Protein AF-A0A543G2B4-F1 (afdb_monomer)

Organism: NCBI:txid55197

InterPro domains:
  IPR021326 Protein of unknown function DUF2931 [PF11153] (129-198)

Nearest PDB structures (foldseek):
  3mud-assembly1_B  TM=4.388E-01  e=4.094E-02  Homo sapiens
  3sr2-assembly1_E  TM=3.918E-01  e=8.445E-02  Homo sapiens
  3rwr-assembly1_B  TM=4.031E-01  e=1.647E-01  Homo sapiens
  2y3w-assembly1_B  TM=2.691E-01  e=1.474E-01  Danio rerio
  4arz-assembly1_B  TM=4.055E-01  e=4.654E+00  Saccharomyces cerevisiae

Secondary structure (DSSP, 8-state):
-PPPPPEEEEEEE-SSGGG-EEEEEEEEEETT---B-PPSS----BTTB-S---SPEES-EEEEEEEEEETTTTEEEEEEEE--HHHHHHHHTEEEES-STT-SSPPPS-EEHHHHHHTHHHHTTTEEES-EEEEEEETTTEEEEEEEETTEEEEEEEEEPEE---HHHHHHHHHHHHHHHT--HHHHHHHHHHH--TT--SHHHHHHT-EEEEEEEEEES-TT-EEEEEEEEETTS-EEEEETTGGGSPPPEEEEPEEEEEEEEEEETTEEEEEEEEE-HHHHHHHHHHS-S-EEEEEEE-TTSS-EEEEETTEE--EEEEEEEE-----TTPPP-

Sequence (337 aa):
MMEQTPEFQVEITHPNPKYLITPVFDYIKTLEGTPAGLPYGSSSGSWATSGSSWTAQKGTPIGFEITYYSRYENKYYYINQDFDLKKIQEMTNRCYPWMDERLDEPVKEYLPKAEYDSDFEKYRYVYGPFDRIIFGFAPQGMVVVWCGYGPNRIELDRYQAIEVTDEKRLAICKNKYIATYRISQRRYEEAIEELKIPNASPELWDNYRKRFNWNYKVTSENAAFRFFEFEIDSYNGEIISNFSPYILNPKMQSRAIPSFVMICWETSAKERFLSRVFFNWEKTNALLKNAGENNTFQFHINKESSKIEVLLNNNPIEVDSVRIYPSHLRFRDSYTD

Radius of gyration: 22.27 Å; Cα contacts (8 Å, |Δi|>4): 777; chains: 1; bounding box: 55×45×61 Å

pLDDT: mean 94.06, std 6.96, range [40.78, 98.69]

Foldseek 3Di:
DPDAWDKAWEAEAEAAPLQWKAWLDKFFQFPVRFTDTHDHTTARDHQQDRVDTDDIGTHQGFWMWTWMAGLQARFIWTDTDTAPPVLSVVQQQWWAFDAFAQDLDGDDRIDGNVRCVVCVVSCVNTTFGFHYWYWYDFPQQKIWIWTDRPPFIDTRGIDGTDTDPDPVVVVVSVVSVCVSVVPDPVNSVVSSVVSHDPPGDCVQLVLQPQWAFEAEAEEEPQPQKDWFWKWFQGPNGGIHIDTPPCNNDDDGDTDGHGQWMWTWMANALQGTKIKIFGADSVQVVVVRVVDDRYWYWYWYAYNVSPDTFIDIPPHTGDTPDMDMDGDPDDHNPHHDD

Solvent-accessible surface area (backbone atoms only — not comparable to full-atom values): 17977 Å² total; per-residue (Å²): 130,83,80,75,71,45,54,29,24,33,32,52,21,16,75,40,74,76,52,45,49,35,72,63,46,63,36,34,40,22,78,76,68,36,82,30,58,70,55,88,62,67,58,84,22,36,52,69,41,30,93,60,79,43,78,72,33,49,33,50,68,41,29,39,36,41,30,33,37,34,46,26,72,69,42,44,29,39,36,76,52,70,50,62,62,69,59,44,57,54,53,62,37,34,18,30,40,79,55,51,57,83,43,98,61,74,60,56,88,56,42,49,39,72,61,41,65,74,42,38,87,73,33,65,82,31,35,21,48,43,38,30,44,34,41,27,39,45,42,84,35,32,36,35,34,30,43,26,20,73,85,30,28,45,76,70,53,76,51,74,31,44,74,60,76,54,66,69,59,43,51,51,50,50,52,46,40,33,61,77,71,70,51,51,73,68,58,54,59,54,44,41,70,76,42,50,47,86,84,60,63,42,60,69,59,64,55,28,55,47,62,46,39,36,30,59,46,80,48,58,69,32,91,55,60,44,72,46,36,46,33,39,37,23,62,60,34,32,26,48,56,39,39,39,67,53,63,77,66,49,66,76,37,79,37,50,50,50,38,30,38,37,43,34,36,32,57,46,56,89,41,36,35,37,33,43,42,31,43,36,63,69,63,48,49,56,50,53,72,76,42,73,76,82,36,36,41,34,38,42,27,43,63,82,67,83,50,72,50,48,24,51,71,88,37,81,55,79,54,76,44,78,47,74,40,84,45,85,83,74,44,64,85,51,62,76,122

Mean predicted aligned error: 4.33 Å

Structure (mmCIF, N/CA/C/O backbone):
data_AF-A0A543G2B4-F1
#
_entry.id   AF-A0A543G2B4-F1
#
loop_
_atom_site.group_PDB
_atom_site.id
_atom_site.type_symbol
_atom_site.label_atom_id
_atom_site.label_alt_id
_atom_site.label_comp_id
_atom_site.label_asym_id
_atom_site.label_entity_id
_atom_site.label_seq_id
_atom_site.pdbx_PDB_ins_code
_atom_site.Cartn_x
_atom_site.Cartn_y
_atom_site.Cartn_z
_atom_site.occupancy
_atom_site.B_iso_or_equiv
_atom_site.auth_seq_id
_atom_site.auth_comp_id
_atom_site.auth_asym_id
_atom_site.auth_atom_id
_atom_site.pdbx_PDB_model_num
ATOM 1 N N . MET A 1 1 ? 17.273 -24.702 15.136 1.00 41.31 1 MET A N 1
ATOM 2 C CA . MET A 1 1 ? 17.355 -23.236 15.288 1.00 41.31 1 MET A CA 1
ATOM 3 C C . MET A 1 1 ? 16.027 -22.785 15.863 1.00 41.31 1 MET A C 1
ATOM 5 O O . MET A 1 1 ? 15.016 -23.242 15.350 1.00 41.31 1 MET A O 1
ATOM 9 N N . MET A 1 2 ? 16.006 -22.021 16.960 1.00 40.78 2 MET A N 1
ATOM 10 C CA . MET A 1 2 ? 14.761 -21.374 17.392 1.00 40.78 2 MET A CA 1
ATOM 11 C C . MET A 1 2 ? 14.390 -20.366 16.308 1.00 40.78 2 MET A C 1
ATOM 13 O O . MET A 1 2 ? 15.223 -19.536 15.950 1.00 40.78 2 MET A O 1
ATOM 17 N N . GLU A 1 3 ? 13.197 -20.505 15.744 1.00 56.09 3 GLU A N 1
ATOM 18 C CA . GLU A 1 3 ? 12.646 -19.559 14.779 1.00 56.09 3 GLU A CA 1
ATOM 19 C C . GLU A 1 3 ? 12.630 -18.180 15.450 1.00 56.09 3 GLU A C 1
ATOM 21 O O . GLU A 1 3 ? 12.058 -18.012 16.530 1.00 56.09 3 GLU A O 1
ATOM 26 N N . GLN A 1 4 ? 13.376 -17.222 14.898 1.00 67.94 4 GLN A N 1
ATOM 27 C CA . GLN A 1 4 ? 13.493 -15.907 15.510 1.00 67.94 4 GLN A CA 1
ATOM 28 C C . GLN A 1 4 ? 12.154 -15.190 15.338 1.00 67.94 4 GLN A C 1
ATOM 30 O O . GLN A 1 4 ? 11.716 -14.947 14.215 1.00 67.94 4 GLN A O 1
ATOM 35 N N . THR A 1 5 ? 11.494 -14.887 16.455 1.00 81.81 5 THR A N 1
ATOM 36 C CA . THR A 1 5 ? 10.201 -14.202 16.470 1.00 81.81 5 THR A CA 1
ATOM 37 C C . THR A 1 5 ? 10.288 -12.894 15.673 1.00 81.81 5 THR A C 1
ATOM 39 O O . THR A 1 5 ? 11.197 -12.102 15.945 1.00 81.81 5 THR A O 1
ATOM 42 N N . PRO A 1 6 ? 9.381 -12.645 14.709 1.00 86.94 6 PRO A N 1
ATOM 43 C CA . PRO A 1 6 ? 9.470 -11.462 13.865 1.00 86.94 6 PRO A CA 1
ATOM 44 C C . PRO A 1 6 ? 9.309 -10.183 14.693 1.00 86.94 6 PRO A C 1
ATOM 46 O O . PRO A 1 6 ? 8.540 -10.128 15.657 1.00 86.94 6 PRO A O 1
ATOM 49 N N . GLU A 1 7 ? 10.055 -9.155 14.301 1.00 92.31 7 GLU A N 1
ATOM 50 C CA . GLU A 1 7 ? 9.961 -7.801 14.836 1.00 92.31 7 GLU A CA 1
ATOM 51 C C . GLU A 1 7 ? 9.328 -6.903 13.772 1.00 92.31 7 GLU A C 1
ATOM 53 O O . GLU A 1 7 ? 9.706 -6.966 12.604 1.00 92.31 7 GLU A O 1
ATOM 58 N N . PHE A 1 8 ? 8.342 -6.097 14.159 1.00 93.81 8 PHE A N 1
ATOM 59 C CA . PHE A 1 8 ? 7.581 -5.276 13.221 1.00 93.81 8 PHE A CA 1
ATOM 60 C C . PHE A 1 8 ? 7.136 -3.958 13.849 1.00 93.81 8 PHE A C 1
ATOM 62 O O . PHE A 1 8 ? 6.888 -3.856 15.046 1.00 93.81 8 PHE A O 1
ATOM 69 N N . GLN A 1 9 ? 7.001 -2.925 13.032 1.00 93.94 9 GLN A N 1
ATOM 70 C CA . GLN A 1 9 ? 6.408 -1.653 13.414 1.00 93.94 9 GLN A CA 1
ATOM 71 C C . GLN A 1 9 ? 4.908 -1.675 13.122 1.00 93.94 9 GLN A C 1
ATOM 73 O O . GLN A 1 9 ? 4.426 -2.402 12.253 1.00 93.94 9 GLN A O 1
ATOM 78 N N . VAL A 1 10 ? 4.156 -0.855 13.845 1.00 93.75 10 VAL A N 1
ATOM 79 C CA . VAL A 1 10 ? 2.720 -0.698 13.619 1.00 93.75 10 VAL A CA 1
ATOM 80 C C . VAL A 1 10 ? 2.462 0.706 13.108 1.00 93.75 10 VAL A C 1
ATOM 82 O O . VAL A 1 10 ? 2.971 1.674 13.673 1.00 93.75 10 VAL A O 1
ATOM 85 N N . GLU A 1 11 ? 1.659 0.821 12.057 1.00 93.81 11 GLU A N 1
ATOM 86 C CA . GLU A 1 11 ? 1.222 2.106 11.521 1.00 93.81 11 GLU A CA 1
ATOM 87 C C . GLU A 1 11 ? -0.300 2.230 11.590 1.00 93.81 11 GLU A C 1
ATOM 89 O O . GLU A 1 11 ? -1.039 1.283 11.326 1.00 93.81 11 GLU A O 1
ATOM 94 N N . ILE A 1 12 ? -0.766 3.433 11.916 1.00 93.38 12 ILE A N 1
ATOM 95 C CA . I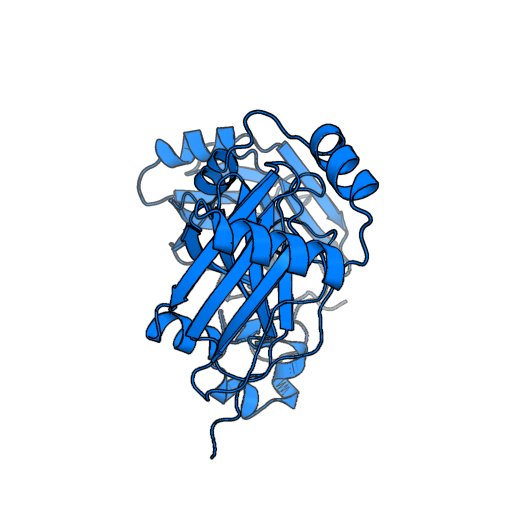LE A 1 12 ? -2.154 3.851 11.719 1.00 93.38 12 ILE A CA 1
ATOM 96 C C . ILE A 1 12 ? -2.146 4.783 10.524 1.00 93.38 12 ILE A C 1
ATOM 98 O O . ILE A 1 12 ? -1.324 5.697 10.456 1.00 93.38 12 ILE A O 1
ATOM 102 N N . THR A 1 13 ? -3.068 4.584 9.602 1.00 94.50 13 THR A N 1
ATOM 103 C CA . THR A 1 13 ? -3.212 5.384 8.393 1.00 94.50 13 THR A CA 1
ATOM 104 C C . THR A 1 13 ? -4.674 5.732 8.179 1.00 94.50 13 THR A C 1
ATOM 106 O O . THR A 1 13 ? -5.584 5.099 8.722 1.00 94.50 13 THR A O 1
ATOM 109 N N . HIS A 1 14 ? -4.903 6.780 7.405 1.00 92.81 14 HIS A N 1
ATOM 110 C CA . HIS A 1 14 ? -6.224 7.205 6.974 1.00 92.81 14 HIS A CA 1
ATOM 111 C C . HIS A 1 14 ? -6.098 7.829 5.579 1.00 92.81 14 HIS A C 1
ATOM 113 O O . HIS A 1 14 ? -4.995 8.146 5.128 1.00 92.81 14 HIS A O 1
ATOM 119 N N . PRO A 1 15 ? -7.208 7.983 4.850 1.00 90.31 15 PRO A N 1
ATOM 120 C CA . PRO A 1 15 ? -7.157 8.496 3.488 1.00 90.31 15 PRO A CA 1
ATOM 121 C C . PRO A 1 15 ? -6.745 9.960 3.354 1.00 90.31 15 PRO A C 1
ATOM 123 O O . PRO A 1 15 ? -6.275 10.391 2.305 1.00 90.31 15 PRO A O 1
ATOM 126 N N . ASN A 1 16 ? -7.041 10.755 4.376 1.00 89.69 16 ASN A N 1
ATOM 127 C CA . ASN A 1 16 ? -6.841 12.193 4.398 1.00 89.69 16 ASN A CA 1
ATOM 128 C C . ASN A 1 16 ? -6.893 1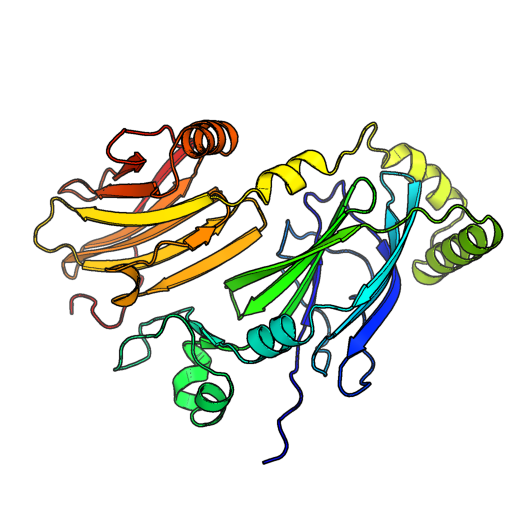2.652 5.859 1.00 89.69 16 ASN A C 1
ATOM 130 O O . ASN A 1 16 ? -7.741 12.135 6.588 1.00 89.69 16 ASN A O 1
ATOM 134 N N . PRO A 1 17 ? -6.114 13.670 6.272 1.00 89.50 17 PRO A N 1
ATOM 135 C CA . PRO A 1 17 ? -6.122 14.187 7.644 1.00 89.50 17 PRO A CA 1
ATOM 136 C C . PRO A 1 17 ? -7.507 14.485 8.240 1.00 89.50 17 PRO A C 1
ATOM 138 O O . PRO A 1 17 ? -7.679 14.401 9.453 1.00 89.50 17 PRO A O 1
ATOM 141 N N . LYS A 1 18 ? -8.516 14.792 7.413 1.00 92.00 18 LYS A N 1
ATOM 142 C CA . LYS A 1 18 ? -9.901 14.985 7.872 1.00 92.00 18 LYS A CA 1
ATOM 143 C C . LYS A 1 18 ? -10.592 13.698 8.365 1.00 92.00 18 LYS A C 1
ATOM 145 O O . LYS A 1 18 ? -11.517 13.780 9.161 1.00 92.00 18 LYS A O 1
ATOM 150 N N . TYR A 1 19 ? -10.138 12.524 7.923 1.00 93.69 19 TYR A N 1
ATOM 151 C CA . TYR A 1 19 ? -10.638 11.196 8.314 1.00 93.69 19 TYR A CA 1
ATOM 152 C C . TYR A 1 19 ? -9.814 10.548 9.432 1.00 93.69 19 TYR A C 1
ATOM 154 O O . TYR A 1 19 ? -9.802 9.329 9.602 1.00 93.69 19 TYR A O 1
ATOM 162 N N . LEU A 1 20 ? -9.102 11.362 10.200 1.00 91.50 20 LEU A N 1
ATOM 163 C CA . LEU A 1 20 ? -8.279 10.895 11.297 1.00 91.50 20 LEU A CA 1
ATOM 164 C C . LEU A 1 20 ? -9.131 10.233 12.391 1.00 91.50 20 LEU A C 1
ATOM 166 O O . LEU A 1 20 ? -10.129 10.789 12.861 1.00 91.50 20 LEU A O 1
ATOM 170 N N . ILE A 1 21 ? -8.684 9.055 12.826 1.00 93.88 21 ILE A N 1
ATOM 171 C CA . ILE A 1 21 ? -9.227 8.341 13.984 1.00 93.88 21 ILE A CA 1
ATOM 172 C C . ILE A 1 21 ? -8.263 8.410 15.160 1.00 93.88 21 ILE A C 1
ATOM 174 O O . ILE A 1 21 ? -7.074 8.693 14.990 1.00 93.88 21 ILE A O 1
ATOM 178 N N . THR A 1 22 ? -8.765 8.123 16.356 1.00 94.38 22 THR A N 1
ATOM 179 C CA . THR A 1 22 ? -7.945 8.058 17.565 1.00 94.38 22 THR A CA 1
ATOM 180 C C . THR A 1 22 ? -8.175 6.738 18.311 1.00 94.38 22 THR A C 1
ATOM 182 O O . THR A 1 22 ? -9.312 6.474 18.710 1.00 94.38 22 THR A O 1
ATOM 185 N N . PRO A 1 23 ? -7.139 5.906 18.532 1.00 95.06 23 PRO A N 1
ATOM 186 C CA . PRO A 1 23 ? -7.254 4.686 19.329 1.00 95.06 23 PRO A CA 1
ATOM 187 C C . PRO A 1 23 ? -7.681 4.964 20.774 1.00 95.06 23 PRO A C 1
ATOM 189 O O . PRO A 1 23 ? -7.273 5.963 21.377 1.00 95.06 23 PRO A O 1
ATOM 192 N N . VAL A 1 24 ? -8.491 4.061 21.331 1.00 96.44 24 VAL A N 1
ATOM 193 C CA . VAL A 1 24 ? -9.007 4.114 22.713 1.00 96.44 24 VAL A CA 1
ATOM 194 C C . VAL A 1 24 ? -8.587 2.873 23.500 1.00 96.44 24 VAL A C 1
ATOM 196 O O . VAL A 1 24 ? -8.098 2.991 24.625 1.00 96.44 24 VAL A O 1
ATOM 199 N N . PHE A 1 25 ? -8.786 1.701 22.898 1.00 96.38 25 PHE A N 1
ATOM 200 C CA . PHE A 1 25 ? -8.301 0.409 23.369 1.00 96.38 25 PHE A CA 1
ATOM 201 C C . PHE A 1 25 ? -7.717 -0.332 22.177 1.00 96.38 25 PHE A C 1
ATOM 203 O O . PHE A 1 25 ? -8.286 -0.273 21.088 1.00 96.38 25 PHE A O 1
ATOM 210 N N . ASP A 1 26 ? -6.626 -1.045 22.382 1.00 95.81 26 ASP A N 1
ATOM 211 C CA . ASP A 1 26 ? -5.965 -1.778 21.321 1.00 95.81 26 ASP A CA 1
ATOM 212 C C . ASP A 1 26 ? -5.219 -2.982 21.883 1.00 95.81 26 ASP A C 1
ATOM 214 O O . ASP A 1 26 ? -4.701 -2.964 23.000 1.00 95.81 26 ASP A O 1
ATOM 218 N N . TYR A 1 27 ? -5.211 -4.039 21.087 1.00 96.62 27 TYR A N 1
ATOM 219 C CA . TYR A 1 27 ? -4.426 -5.232 21.306 1.00 96.62 27 TYR A CA 1
ATOM 220 C C . TYR A 1 27 ? -4.197 -5.910 19.959 1.00 96.62 27 TYR A C 1
ATOM 222 O O . TYR A 1 27 ? -5.145 -6.212 19.236 1.00 96.62 27 TYR A O 1
ATOM 230 N N . ILE A 1 28 ? -2.941 -6.153 19.606 1.00 96.94 28 ILE A N 1
ATOM 231 C CA . ILE A 1 28 ? -2.575 -6.987 18.464 1.00 96.94 28 ILE A CA 1
ATOM 232 C C . ILE A 1 28 ? -2.265 -8.372 19.018 1.00 96.94 28 ILE A C 1
ATOM 234 O O . ILE A 1 28 ? -1.372 -8.543 19.851 1.00 96.94 28 ILE A O 1
ATOM 238 N N . LYS A 1 29 ? -3.027 -9.360 18.555 1.00 96.75 29 LYS A N 1
ATOM 239 C CA . LYS A 1 29 ? -2.846 -10.761 18.922 1.00 96.75 29 LYS A CA 1
ATOM 240 C C . LYS A 1 29 ? -1.607 -11.268 18.201 1.00 96.75 29 LYS A C 1
ATOM 242 O O . LYS A 1 29 ? -1.503 -11.105 16.984 1.00 96.75 29 LYS A O 1
ATOM 247 N N . THR A 1 30 ? -0.696 -11.904 18.922 1.00 96.62 30 THR A N 1
ATOM 248 C CA . THR A 1 30 ? 0.472 -12.556 18.324 1.00 96.62 30 THR A CA 1
ATOM 249 C C . THR A 1 30 ? 0.452 -14.049 18.612 1.00 96.62 30 THR A C 1
ATOM 251 O O . THR A 1 30 ? -0.066 -14.479 19.645 1.00 96.62 30 THR A O 1
ATOM 254 N N . LEU A 1 31 ? 0.995 -14.845 17.691 1.00 94.69 31 LEU A N 1
ATOM 255 C CA . LEU A 1 31 ? 1.028 -16.304 17.809 1.00 94.69 31 LEU A CA 1
ATOM 256 C C . LEU A 1 31 ? 1.776 -16.759 19.068 1.00 94.69 31 LEU A C 1
ATOM 258 O O . LEU A 1 31 ? 1.390 -17.724 19.719 1.00 94.69 31 LEU A O 1
ATOM 262 N N . GLU A 1 32 ? 2.823 -16.028 19.433 1.00 94.38 32 GLU A N 1
ATOM 263 C CA . GLU A 1 32 ? 3.693 -16.289 20.574 1.00 94.38 32 GLU A CA 1
ATOM 264 C C . GLU A 1 32 ? 3.128 -15.717 21.887 1.00 94.38 32 GLU A C 1
ATOM 266 O O . GLU A 1 32 ? 3.751 -15.858 22.937 1.00 94.38 32 GLU A O 1
ATOM 271 N N . GLY A 1 33 ? 1.971 -15.042 21.851 1.00 92.50 33 GLY A N 1
ATOM 272 C CA . GLY A 1 33 ? 1.356 -14.405 23.020 1.00 92.50 33 GLY A CA 1
ATOM 273 C C . GLY A 1 33 ? 2.091 -13.154 23.518 1.00 92.50 33 GLY A C 1
ATOM 274 O O . GLY A 1 33 ? 1.833 -12.678 24.624 1.00 92.50 33 GLY A O 1
ATOM 275 N N . THR A 1 34 ? 3.003 -12.606 22.713 1.00 90.81 34 THR A N 1
ATOM 276 C CA . THR A 1 34 ? 3.705 -11.353 23.011 1.00 90.81 34 THR A CA 1
ATOM 277 C C . THR A 1 34 ? 2.744 -10.166 22.877 1.00 90.81 34 THR A C 1
ATOM 279 O O . THR A 1 34 ? 2.093 -10.029 21.837 1.00 90.81 34 THR A O 1
ATOM 282 N N . PRO A 1 35 ? 2.631 -9.287 23.890 1.00 87.12 35 PRO A N 1
ATOM 283 C CA . PRO A 1 35 ? 1.792 -8.100 23.787 1.00 87.12 35 PRO A CA 1
ATOM 284 C C . PRO A 1 35 ? 2.278 -7.167 22.675 1.00 87.12 35 PRO A C 1
ATOM 286 O O . PRO A 1 35 ? 3.446 -6.779 22.659 1.00 87.12 35 PRO A O 1
ATOM 289 N N . ALA A 1 36 ? 1.365 -6.776 21.791 1.00 94.00 36 ALA A N 1
ATOM 290 C CA . ALA A 1 36 ? 1.593 -5.755 20.781 1.00 94.00 36 ALA A CA 1
ATOM 291 C C . ALA A 1 36 ? 0.388 -4.807 20.710 1.00 94.00 36 ALA A C 1
ATOM 293 O O . ALA A 1 36 ? -0.727 -5.180 21.081 1.00 94.00 36 ALA A O 1
ATOM 294 N N . GLY A 1 37 ? 0.610 -3.576 20.253 1.00 93.88 37 GLY A N 1
ATOM 295 C CA . GLY A 1 37 ? -0.422 -2.542 20.235 1.00 93.88 37 GLY A CA 1
ATOM 296 C C . GLY A 1 37 ? -0.224 -1.496 19.147 1.00 93.88 37 GLY A C 1
ATOM 297 O O . GLY A 1 37 ? 0.775 -1.484 18.426 1.00 93.88 37 GLY A O 1
ATOM 298 N N . LEU A 1 38 ? -1.208 -0.616 19.028 1.00 92.38 38 LEU A N 1
ATOM 299 C CA . LEU A 1 38 ? -1.184 0.513 18.117 1.00 92.38 38 LEU A CA 1
ATOM 300 C C . LEU A 1 38 ? -0.274 1.645 18.646 1.00 92.38 38 LEU A C 1
ATOM 302 O O . LEU A 1 38 ? -0.100 1.801 19.857 1.00 92.38 38 LEU A O 1
ATOM 306 N N . PRO A 1 39 ? 0.278 2.488 17.755 1.00 88.50 39 PRO A N 1
ATOM 307 C CA . PRO A 1 39 ? 0.927 3.737 18.134 1.00 88.50 39 PRO A CA 1
ATOM 308 C C . PRO A 1 39 ? 0.015 4.639 18.966 1.00 88.50 39 PRO A C 1
ATOM 310 O O . PRO A 1 39 ? -1.200 4.687 18.764 1.00 88.50 39 PRO A O 1
ATOM 313 N N . TYR A 1 40 ? 0.620 5.430 19.852 1.00 81.50 40 TYR A N 1
ATOM 314 C CA . TYR A 1 40 ? -0.116 6.436 20.607 1.00 81.50 40 TYR A CA 1
ATOM 315 C C . TYR A 1 40 ? -0.583 7.586 19.700 1.00 81.50 40 TYR A C 1
ATOM 317 O O . TYR A 1 40 ? 0.223 8.210 19.009 1.00 81.50 40 TYR A O 1
ATOM 325 N N . GLY A 1 41 ? -1.871 7.929 19.767 1.00 79.56 41 GLY A N 1
ATOM 326 C CA . GLY A 1 41 ? -2.445 9.043 19.017 1.00 79.56 41 GLY A CA 1
ATOM 327 C C . GLY A 1 41 ? -2.776 8.697 17.568 1.00 79.56 41 GLY A C 1
ATOM 328 O O . GLY A 1 41 ? -3.295 7.626 17.268 1.00 79.56 41 GLY A O 1
ATOM 329 N N . SER A 1 42 ? -2.548 9.650 16.673 1.00 73.81 42 SER A N 1
ATOM 330 C CA . SER A 1 42 ? -2.964 9.577 15.272 1.00 73.81 42 SER A CA 1
ATOM 331 C C . SER A 1 42 ? -1.796 9.932 14.355 1.00 73.81 42 SER A C 1
ATOM 333 O O . SER A 1 42 ? -0.886 10.642 14.778 1.00 73.81 42 SER A O 1
ATOM 335 N N . SER A 1 43 ? -1.821 9.484 13.099 1.00 77.44 43 SER A N 1
ATOM 336 C CA . SER A 1 43 ? -0.793 9.842 12.111 1.00 77.44 43 SER A CA 1
ATOM 337 C C . SER A 1 43 ? -1.260 10.961 11.176 1.00 77.44 43 SER A C 1
ATOM 339 O O . SER A 1 43 ? -2.456 11.215 11.042 1.00 77.44 43 SER A O 1
ATOM 341 N N . SER A 1 44 ? -0.319 11.629 10.508 1.00 68.94 44 SER A N 1
ATOM 342 C CA . SER A 1 44 ? -0.582 12.570 9.408 1.00 68.94 44 SER A CA 1
ATOM 343 C C . SER A 1 44 ? -0.354 11.941 8.030 1.00 68.94 44 SER A C 1
ATOM 345 O O . SER A 1 44 ? -0.219 12.669 7.049 1.00 68.94 44 SER A O 1
ATOM 347 N N . GLY A 1 45 ? -0.235 10.613 7.967 1.00 77.06 45 GLY A N 1
ATOM 348 C CA . GLY A 1 45 ? 0.088 9.911 6.732 1.00 77.06 45 GLY A CA 1
ATOM 349 C C . GLY A 1 45 ? -1.072 9.819 5.752 1.00 77.06 45 GLY A C 1
ATOM 350 O O . GLY A 1 45 ? -2.138 10.404 5.948 1.00 77.06 45 GLY A O 1
ATOM 351 N N . SER A 1 46 ? -0.839 9.061 4.691 1.00 85.44 46 SER A N 1
ATOM 352 C CA . SER A 1 46 ? -1.812 8.750 3.653 1.00 85.44 46 SER A CA 1
ATOM 353 C C . SER A 1 46 ? -2.244 7.289 3.733 1.00 85.44 46 SER A C 1
ATOM 355 O O . SER A 1 46 ? -1.728 6.502 4.524 1.00 85.44 46 SER A O 1
ATOM 357 N N . TRP A 1 47 ? -3.201 6.911 2.892 1.00 92.50 47 TRP A N 1
ATOM 358 C CA . TRP A 1 47 ? -3.687 5.539 2.798 1.00 92.50 47 TRP A CA 1
ATOM 359 C C . TRP A 1 47 ? -2.520 4.551 2.602 1.00 92.50 47 TRP A C 1
ATOM 361 O O . TRP A 1 47 ? -1.725 4.733 1.684 1.00 92.50 47 TRP A O 1
ATOM 371 N N . ALA A 1 48 ? -2.403 3.558 3.494 1.00 92.25 48 ALA A N 1
ATOM 372 C CA . ALA A 1 48 ? -1.336 2.545 3.543 1.00 92.25 48 ALA A CA 1
ATOM 373 C C . ALA A 1 48 ? 0.109 3.024 3.837 1.00 92.25 48 ALA A C 1
ATOM 375 O O . ALA A 1 48 ? 1.036 2.213 3.799 1.00 92.25 48 ALA A O 1
ATOM 376 N N . THR A 1 49 ? 0.332 4.298 4.186 1.00 86.62 49 THR A N 1
ATOM 377 C CA . THR A 1 49 ? 1.651 4.772 4.652 1.00 86.62 49 THR A CA 1
ATOM 378 C C . THR A 1 49 ? 1.541 5.928 5.644 1.00 86.62 49 THR A C 1
ATOM 380 O O . THR A 1 49 ? 0.992 6.988 5.343 1.00 86.62 49 THR A O 1
ATOM 383 N N . SER A 1 50 ? 2.071 5.756 6.855 1.00 81.69 50 SER A N 1
ATOM 384 C CA . SER A 1 50 ? 2.047 6.821 7.866 1.00 81.69 50 SER A CA 1
ATOM 385 C C . SER A 1 50 ? 3.182 7.842 7.697 1.00 81.69 50 SER A C 1
ATOM 387 O O . SER A 1 50 ? 3.091 8.948 8.230 1.00 81.69 50 SER A O 1
ATOM 389 N N . GLY A 1 51 ? 4.276 7.460 7.021 1.00 70.94 51 GLY A N 1
ATOM 390 C CA . GLY A 1 51 ? 5.543 8.205 7.002 1.00 70.94 51 GLY A CA 1
ATOM 391 C C . GLY A 1 51 ? 6.243 8.289 8.369 1.00 70.94 51 GLY A C 1
ATOM 392 O O . GLY A 1 51 ? 7.202 9.041 8.531 1.00 70.94 51 GLY A O 1
ATOM 393 N N . SER A 1 52 ? 5.755 7.572 9.384 1.00 68.69 52 SER A N 1
ATOM 394 C CA . SER A 1 52 ? 6.276 7.605 10.753 1.00 68.69 52 SER A CA 1
ATOM 395 C C . SER A 1 52 ? 6.002 6.291 11.469 1.00 68.69 52 SER A C 1
ATOM 397 O O . SER A 1 52 ? 4.861 5.849 11.593 1.00 68.69 52 SER A O 1
ATOM 399 N N . SER A 1 53 ? 7.062 5.684 11.981 1.00 68.19 53 SER A N 1
ATOM 400 C CA . SER A 1 53 ? 7.006 4.409 12.679 1.00 68.19 53 SER A CA 1
ATOM 401 C C . SER A 1 53 ? 7.002 4.570 14.195 1.00 68.19 53 SER A C 1
ATOM 403 O O . SER A 1 53 ? 7.641 5.471 14.738 1.00 68.19 53 SER A O 1
ATOM 405 N N . TRP A 1 54 ? 6.322 3.656 14.880 1.00 72.81 54 TRP A N 1
ATOM 406 C CA . TRP A 1 54 ? 6.342 3.534 16.338 1.00 72.81 54 TRP A CA 1
ATOM 407 C C . TRP A 1 54 ? 7.410 2.536 16.816 1.00 72.81 54 TRP A C 1
ATOM 409 O O . TRP A 1 54 ? 8.075 1.888 16.006 1.00 72.81 54 TRP A O 1
ATOM 419 N N . THR A 1 55 ? 7.567 2.409 18.138 1.00 82.12 55 THR A N 1
ATOM 420 C CA . THR A 1 55 ? 8.390 1.383 18.790 1.00 82.12 55 THR A CA 1
ATOM 421 C C . THR A 1 55 ? 8.091 0.004 18.211 1.00 82.12 55 THR A C 1
ATOM 423 O O . THR A 1 55 ? 6.926 -0.385 18.093 1.00 82.12 55 THR A O 1
ATOM 426 N N . ALA A 1 56 ? 9.147 -0.735 17.876 1.00 89.69 56 ALA A N 1
ATOM 427 C CA . ALA A 1 56 ? 9.028 -2.076 17.334 1.00 89.69 56 ALA A CA 1
ATOM 428 C C . ALA A 1 56 ? 8.286 -3.012 18.306 1.00 89.69 56 ALA A C 1
ATOM 430 O O . ALA A 1 56 ? 8.498 -2.985 19.520 1.00 89.69 56 ALA A O 1
ATOM 431 N N . GLN A 1 57 ? 7.383 -3.805 17.748 1.00 92.56 57 GLN A N 1
ATOM 432 C CA . GLN A 1 57 ? 6.623 -4.864 18.394 1.00 92.56 57 GLN A CA 1
ATOM 433 C C . GLN A 1 57 ? 7.245 -6.214 18.025 1.00 92.56 57 GLN A C 1
ATOM 435 O O . GLN A 1 57 ? 7.988 -6.315 17.049 1.00 92.56 57 GLN A O 1
ATOM 440 N N . LYS A 1 58 ? 6.943 -7.261 18.792 1.00 93.12 58 LYS A N 1
ATOM 441 C CA . LYS A 1 58 ? 7.466 -8.611 18.550 1.00 93.12 58 LYS A CA 1
ATOM 442 C C . LYS A 1 58 ? 6.332 -9.619 18.508 1.00 93.12 58 LYS A C 1
ATOM 444 O O . LYS A 1 58 ? 5.367 -9.485 19.254 1.00 93.12 58 LYS A O 1
ATOM 449 N N . GLY A 1 59 ? 6.478 -10.626 17.659 1.00 93.19 59 GLY A N 1
ATOM 450 C CA . GLY A 1 59 ? 5.507 -11.701 17.481 1.00 93.19 59 GLY A CA 1
ATOM 451 C C . GLY A 1 59 ? 4.985 -11.775 16.055 1.00 93.19 59 GLY A C 1
ATOM 452 O O . GLY A 1 59 ? 4.979 -10.787 15.329 1.00 93.19 59 GLY A O 1
ATOM 453 N N . THR A 1 60 ? 4.520 -12.945 15.646 1.00 94.75 60 THR A N 1
ATOM 454 C CA . THR A 1 60 ? 3.770 -13.123 14.406 1.00 94.75 60 THR A CA 1
ATOM 455 C C . THR A 1 60 ? 2.358 -12.587 14.641 1.00 94.75 60 THR A C 1
ATOM 457 O O . THR A 1 60 ? 1.627 -13.193 15.427 1.00 94.75 60 THR A O 1
ATOM 460 N N . PRO A 1 61 ? 1.941 -11.462 14.031 1.00 96.06 61 PRO A N 1
ATOM 461 C CA . PRO A 1 61 ? 0.607 -10.924 14.262 1.00 96.06 61 PRO A CA 1
ATOM 462 C C . PRO A 1 61 ? -0.428 -11.883 13.665 1.00 96.06 61 PRO A C 1
ATOM 464 O O . PRO A 1 61 ? -0.319 -12.262 12.510 1.00 96.06 61 PRO A O 1
ATOM 467 N N . ILE A 1 62 ? -1.429 -12.294 14.436 1.00 97.19 62 ILE A N 1
ATOM 468 C CA . ILE A 1 62 ? -2.468 -13.250 14.002 1.00 97.19 62 ILE A CA 1
ATOM 469 C C . ILE A 1 62 ? -3.879 -12.680 14.107 1.00 97.19 62 ILE A C 1
ATOM 471 O O . ILE A 1 62 ? -4.849 -13.360 13.800 1.00 97.19 62 ILE A O 1
ATOM 475 N N . GLY A 1 63 ? -4.011 -11.433 14.543 1.00 97.69 63 GLY A N 1
ATOM 476 C CA . GLY A 1 63 ? -5.291 -10.763 14.669 1.00 97.69 63 GLY A CA 1
ATOM 477 C C . GLY A 1 63 ? -5.175 -9.509 15.512 1.00 97.69 63 GLY A C 1
ATOM 478 O O . GLY A 1 63 ? -4.085 -9.098 15.916 1.00 97.69 63 GLY A O 1
ATOM 479 N N . PHE A 1 64 ? -6.311 -8.890 15.793 1.00 98.12 64 PHE A N 1
ATOM 480 C CA . PHE A 1 64 ? -6.362 -7.650 16.547 1.00 98.12 64 PHE A CA 1
ATOM 481 C C . PHE A 1 64 ? -7.725 -7.440 17.200 1.00 98.12 64 PHE A C 1
ATOM 483 O O . PHE A 1 64 ? -8.756 -7.910 16.722 1.00 98.12 64 PHE A O 1
ATOM 490 N N . GLU A 1 65 ? -7.716 -6.686 18.288 1.00 98.25 65 GLU A N 1
ATOM 491 C CA . GLU A 1 65 ? -8.884 -6.149 18.962 1.00 98.25 65 GLU A CA 1
ATOM 492 C C . GLU A 1 65 ? -8.667 -4.652 19.183 1.00 98.25 65 GLU A C 1
ATOM 494 O O . GLU A 1 65 ? -7.746 -4.242 19.883 1.00 98.25 65 GLU A O 1
ATOM 499 N N . ILE A 1 66 ? -9.484 -3.817 18.546 1.00 98.06 66 ILE A N 1
ATOM 500 C CA . ILE A 1 66 ? -9.317 -2.364 18.553 1.00 98.06 66 ILE A CA 1
ATOM 501 C C . ILE A 1 66 ? -10.666 -1.707 18.844 1.00 98.06 66 ILE A C 1
ATOM 503 O O . ILE A 1 66 ? -11.696 -2.044 18.265 1.00 98.06 66 ILE A O 1
ATOM 507 N N . THR A 1 67 ? -10.650 -0.718 19.731 1.00 98.31 67 THR A N 1
ATOM 508 C CA . THR A 1 67 ? -11.691 0.300 19.854 1.00 98.31 67 THR A CA 1
ATOM 509 C C . THR A 1 67 ? -11.093 1.654 19.506 1.00 98.31 67 THR A C 1
ATOM 511 O O . THR A 1 67 ? -10.091 2.056 20.100 1.00 98.31 67 THR A O 1
ATOM 514 N N . TYR A 1 68 ? -11.721 2.391 18.598 1.00 97.69 68 TYR A N 1
ATOM 515 C CA . TYR A 1 68 ? -11.258 3.718 18.194 1.00 97.69 68 TYR A CA 1
ATOM 516 C C . TYR A 1 68 ? -12.404 4.724 18.121 1.00 97.69 68 TYR A C 1
ATOM 518 O O . TYR A 1 68 ? -13.572 4.360 17.991 1.00 97.69 68 TYR A O 1
ATOM 526 N N . TYR A 1 69 ? -12.054 6.003 18.217 1.00 97.25 69 TYR A N 1
ATOM 527 C CA . TYR A 1 69 ? -12.968 7.123 18.056 1.00 97.25 69 TYR A CA 1
ATOM 528 C C . TYR A 1 69 ? -12.806 7.739 16.664 1.00 97.25 69 TYR A C 1
ATOM 530 O O . TYR A 1 69 ? -11.726 8.220 16.310 1.00 97.25 69 TYR A O 1
ATOM 538 N N . SER A 1 70 ? -13.884 7.731 15.883 1.00 96.81 70 SER A N 1
ATOM 539 C CA . SER A 1 70 ? -14.010 8.488 14.641 1.00 96.81 70 SER A CA 1
ATOM 540 C C . SER A 1 70 ? -14.559 9.873 14.969 1.00 96.81 70 SER A C 1
ATOM 542 O O . SER A 1 70 ? -15.753 10.048 15.218 1.00 96.81 70 SER A O 1
ATOM 544 N N . ARG A 1 71 ? -13.672 10.873 15.000 1.00 93.88 71 ARG A N 1
ATOM 545 C CA . ARG A 1 71 ? -14.026 12.250 15.388 1.00 93.88 71 ARG A CA 1
ATOM 546 C C . ARG A 1 71 ? -14.966 12.9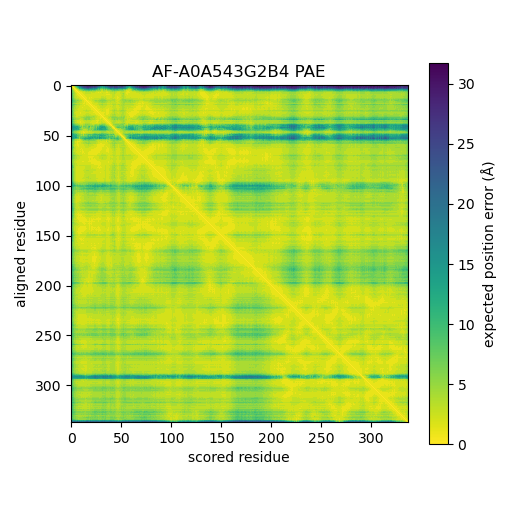10 14.384 1.00 93.88 71 ARG A C 1
ATOM 548 O O . ARG A 1 71 ? -15.824 13.686 14.780 1.00 93.88 71 ARG A O 1
ATOM 555 N N . TYR A 1 72 ? -14.806 12.580 13.106 1.00 95.88 72 TYR A N 1
ATOM 556 C CA . TYR A 1 72 ? -15.587 13.156 12.015 1.00 95.88 72 TYR A CA 1
ATOM 557 C C . TYR A 1 72 ? -16.991 12.554 11.881 1.00 95.88 72 TYR A C 1
ATOM 559 O O . TYR A 1 72 ? -17.865 13.168 11.270 1.00 95.88 72 TYR A O 1
ATOM 567 N N . GLU A 1 73 ? -17.221 11.381 12.476 1.00 97.25 73 GLU A N 1
ATOM 568 C CA . GLU A 1 73 ? -18.547 10.766 12.613 1.00 97.25 73 GLU A CA 1
ATOM 569 C C . GLU A 1 73 ? -19.137 10.937 14.020 1.00 97.25 73 GLU A C 1
ATOM 571 O O . GLU A 1 73 ? -20.322 10.672 14.204 1.00 97.25 73 GLU A O 1
ATOM 576 N N . ASN A 1 74 ? -18.329 11.364 15.001 1.00 96.31 74 ASN A N 1
ATOM 577 C CA . ASN A 1 74 ? -18.647 11.333 16.433 1.00 96.31 74 ASN A CA 1
ATOM 578 C C . ASN A 1 74 ? -19.133 9.942 16.886 1.00 96.31 74 ASN A C 1
ATOM 580 O O . ASN A 1 74 ? -20.160 9.794 17.549 1.00 96.31 74 ASN A O 1
ATOM 584 N N . LYS A 1 75 ? -18.391 8.902 16.494 1.00 97.56 75 LYS A N 1
ATOM 585 C CA . LYS A 1 75 ? -18.726 7.502 16.782 1.00 97.56 75 LYS A CA 1
ATOM 586 C C . LYS A 1 75 ? -17.535 6.741 17.324 1.00 97.56 75 LYS A C 1
ATOM 588 O O . LYS A 1 75 ? -16.399 6.949 16.897 1.00 97.56 75 LYS A O 1
ATOM 593 N N . TYR A 1 76 ? -17.810 5.822 18.240 1.00 98.38 76 TYR A N 1
ATOM 594 C CA . TYR A 1 76 ? -16.847 4.813 18.659 1.00 98.38 76 TYR A CA 1
ATOM 595 C C . TYR A 1 76 ? -17.106 3.532 17.880 1.00 98.38 76 TYR A C 1
ATOM 597 O O . TYR A 1 76 ? -18.247 3.087 17.772 1.00 98.38 76 TYR A O 1
ATOM 605 N N . TYR A 1 77 ? -16.040 2.936 17.368 1.00 98.69 77 TYR A N 1
ATOM 606 C CA . TYR A 1 77 ? -16.088 1.681 16.635 1.00 98.69 77 TYR A CA 1
ATOM 607 C C . TYR A 1 77 ? -15.276 0.623 17.371 1.00 98.69 77 TYR A C 1
ATOM 609 O O . TYR A 1 77 ? -14.228 0.929 17.942 1.00 98.69 77 TYR A O 1
ATOM 617 N N . TYR A 1 78 ? -15.767 -0.612 17.350 1.00 98.69 78 TYR A N 1
ATOM 618 C CA . TYR A 1 78 ? -15.126 -1.788 17.923 1.00 98.69 78 TYR A CA 1
ATOM 619 C C . TYR A 1 78 ? -14.932 -2.862 16.859 1.00 98.69 78 TYR A C 1
ATOM 621 O O . TYR A 1 78 ? -15.815 -3.116 16.040 1.00 98.69 78 TYR A O 1
ATOM 629 N N . ILE A 1 79 ? -13.782 -3.520 16.894 1.00 98.62 79 ILE A N 1
ATOM 630 C CA . ILE A 1 79 ? -13.460 -4.643 16.029 1.00 98.62 79 ILE A CA 1
ATOM 631 C C . ILE A 1 79 ? -12.597 -5.643 16.787 1.00 98.62 79 ILE A C 1
ATOM 633 O O . ILE A 1 79 ? -11.663 -5.256 17.483 1.00 98.62 79 ILE A O 1
ATOM 637 N N . ASN A 1 80 ? -12.907 -6.924 16.630 1.00 98.31 80 ASN A N 1
ATOM 638 C CA . ASN A 1 80 ? -12.116 -8.037 17.133 1.00 98.31 80 ASN A CA 1
ATOM 639 C C . ASN A 1 80 ? -12.102 -9.119 16.058 1.00 98.31 80 ASN A C 1
ATOM 641 O O . ASN A 1 80 ? -13.145 -9.697 15.759 1.00 98.31 80 ASN A O 1
ATOM 645 N N . GLN A 1 81 ? -10.952 -9.308 15.419 1.00 98.12 81 GLN A N 1
ATOM 646 C CA . GLN A 1 81 ? -10.799 -10.189 14.266 1.00 98.12 81 GLN A CA 1
ATOM 647 C C . GLN A 1 81 ? -9.498 -10.979 14.361 1.00 98.12 81 GLN A C 1
ATOM 649 O O . GLN A 1 81 ? -8.523 -10.532 14.971 1.00 98.12 81 GLN A O 1
ATOM 654 N N . ASP A 1 82 ? -9.505 -12.155 13.748 1.00 98.00 82 ASP A N 1
ATOM 655 C CA . ASP A 1 82 ? -8.315 -12.960 13.498 1.00 98.00 82 ASP A CA 1
ATOM 656 C C . ASP A 1 82 ? -7.966 -12.883 12.010 1.00 98.00 82 ASP A C 1
ATOM 658 O O . ASP A 1 82 ? -8.840 -12.738 11.154 1.00 98.00 82 ASP A O 1
ATOM 662 N N . PHE A 1 83 ? -6.676 -12.947 11.705 1.00 97.81 83 PHE A N 1
ATOM 663 C CA . PHE A 1 83 ? -6.181 -13.059 10.341 1.00 97.81 83 PHE A CA 1
ATOM 664 C C . PHE A 1 83 ? -6.264 -14.508 9.866 1.00 97.81 83 PHE A C 1
ATOM 666 O O . PHE A 1 83 ? -6.201 -15.443 10.667 1.00 97.81 83 PHE A O 1
ATOM 673 N N . ASP A 1 84 ? -6.324 -14.711 8.548 1.00 97.75 84 ASP A N 1
ATOM 674 C CA . ASP A 1 84 ? -6.046 -16.031 7.985 1.00 97.75 84 ASP A CA 1
ATOM 675 C C . ASP A 1 84 ? -4.609 -16.431 8.355 1.00 97.75 84 ASP A C 1
ATOM 677 O O . ASP A 1 84 ? -3.637 -15.824 7.894 1.00 97.75 84 ASP A O 1
ATOM 681 N N . LEU A 1 85 ? -4.489 -17.440 9.226 1.00 95.88 85 LEU A N 1
ATOM 682 C CA . LEU A 1 85 ? -3.216 -17.842 9.820 1.00 95.88 85 LEU A CA 1
ATOM 683 C C . LEU A 1 85 ? -2.195 -18.251 8.754 1.00 95.88 85 LEU A C 1
ATOM 685 O O . LEU A 1 85 ? -1.027 -17.880 8.845 1.00 95.88 85 LEU A O 1
ATOM 689 N N . LYS A 1 86 ? -2.635 -18.983 7.724 1.00 96.62 86 LYS A N 1
ATOM 690 C CA . LYS A 1 86 ? -1.750 -19.443 6.653 1.00 96.62 86 LYS A CA 1
ATOM 691 C C . LYS A 1 86 ? -1.238 -18.256 5.843 1.00 96.62 86 LYS A C 1
ATOM 693 O O . LYS A 1 86 ? -0.043 -18.178 5.571 1.00 96.62 86 LYS A O 1
ATOM 698 N N . LYS A 1 87 ? -2.128 -17.328 5.486 1.00 96.88 87 LYS A N 1
ATOM 699 C CA . LYS A 1 87 ? -1.787 -16.127 4.723 1.00 96.88 87 LYS A CA 1
ATOM 700 C C . LYS A 1 87 ? -0.800 -15.255 5.484 1.00 96.88 87 LYS A C 1
ATOM 702 O O . LYS A 1 87 ? 0.202 -14.847 4.904 1.00 96.88 87 LYS A O 1
ATOM 707 N N . ILE A 1 88 ? -1.045 -14.985 6.768 1.00 96.50 88 ILE A N 1
ATOM 708 C CA . ILE A 1 88 ? -0.147 -14.113 7.527 1.00 96.50 88 ILE A CA 1
ATOM 709 C C . ILE A 1 88 ? 1.209 -14.775 7.783 1.00 96.50 88 ILE A C 1
ATOM 711 O O . ILE A 1 88 ? 2.222 -14.118 7.584 1.00 96.50 88 ILE A O 1
ATOM 715 N N . GLN A 1 89 ? 1.254 -16.078 8.087 1.00 94.94 89 GLN A N 1
ATOM 716 C CA . GLN A 1 89 ? 2.516 -16.820 8.202 1.00 94.94 89 GLN A CA 1
ATOM 717 C C . GLN A 1 89 ? 3.302 -16.832 6.889 1.00 94.94 89 GLN A C 1
ATOM 719 O O . GLN A 1 89 ? 4.526 -16.710 6.891 1.00 94.94 89 GLN A O 1
ATOM 724 N N . GLU A 1 90 ? 2.621 -16.979 5.753 1.00 95.50 90 GLU A N 1
ATOM 725 C CA . GLU A 1 90 ? 3.258 -16.886 4.444 1.00 95.50 90 GLU A CA 1
ATOM 726 C C . GLU A 1 90 ? 3.820 -15.480 4.205 1.00 95.50 90 GLU A C 1
ATOM 728 O O . GLU A 1 90 ? 4.972 -15.336 3.802 1.00 95.50 90 GLU A O 1
ATOM 733 N N . MET A 1 91 ? 3.038 -14.440 4.494 1.00 96.00 91 MET A N 1
ATOM 734 C CA . MET A 1 91 ? 3.444 -13.048 4.317 1.00 96.00 91 MET A CA 1
ATOM 735 C C . MET A 1 91 ? 4.619 -12.665 5.226 1.00 96.00 91 MET A C 1
ATOM 737 O O . MET A 1 91 ? 5.564 -12.039 4.745 1.00 96.00 91 MET A O 1
ATOM 741 N N . THR A 1 92 ? 4.637 -13.071 6.496 1.00 95.69 92 THR A N 1
ATOM 742 C CA . THR A 1 92 ? 5.751 -12.773 7.417 1.00 95.69 92 THR A CA 1
ATOM 743 C C . THR A 1 92 ? 7.041 -13.518 7.064 1.00 95.69 92 THR A C 1
ATOM 745 O O . THR A 1 92 ? 8.118 -13.123 7.504 1.00 95.69 92 THR A O 1
ATOM 748 N N . ASN A 1 93 ? 6.953 -14.570 6.241 1.00 95.75 93 ASN A N 1
ATOM 749 C CA . ASN A 1 93 ? 8.088 -15.367 5.773 1.00 95.75 93 ASN A CA 1
ATOM 750 C C . ASN A 1 93 ? 8.633 -14.935 4.400 1.00 95.75 93 ASN A C 1
ATOM 752 O O . ASN A 1 93 ? 9.440 -15.657 3.811 1.00 95.75 93 ASN A O 1
ATOM 756 N N . ARG A 1 94 ? 8.220 -13.776 3.874 1.00 96.31 94 ARG A N 1
ATOM 757 C CA . ARG A 1 94 ? 8.726 -13.216 2.611 1.00 96.31 94 ARG A CA 1
ATOM 758 C C . ARG A 1 94 ? 9.560 -11.959 2.848 1.00 96.31 94 ARG A C 1
ATOM 760 O O . ARG A 1 94 ? 9.293 -11.182 3.761 1.00 96.31 94 ARG A O 1
ATOM 767 N N . CYS A 1 95 ? 10.526 -11.740 1.966 1.00 96.81 95 CYS A N 1
ATOM 768 C CA . CYS A 1 95 ? 11.300 -10.512 1.849 1.00 96.81 95 CYS A CA 1
ATOM 769 C C . CYS A 1 95 ? 11.216 -10.023 0.397 1.00 96.81 95 CYS A C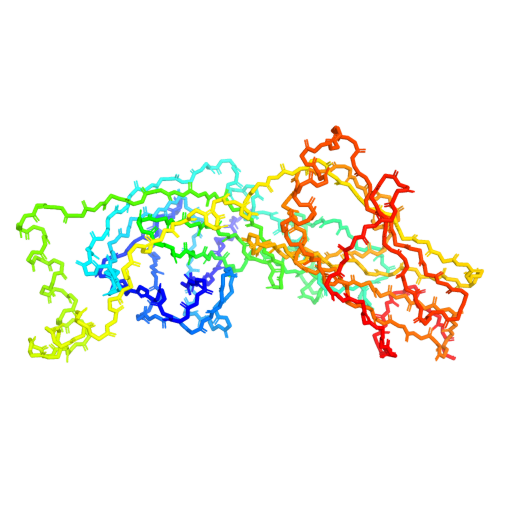 1
ATOM 771 O O . CYS A 1 95 ? 11.410 -10.822 -0.519 1.00 96.81 95 CYS A O 1
ATOM 773 N N . TYR A 1 96 ? 10.936 -8.740 0.167 1.00 96.88 96 TYR A N 1
ATOM 774 C CA . TYR A 1 96 ? 10.764 -8.183 -1.185 1.00 96.88 96 TYR A CA 1
ATOM 775 C C . TYR A 1 96 ? 11.933 -7.282 -1.575 1.00 96.88 96 TYR A C 1
ATOM 777 O O . TYR A 1 96 ? 12.452 -6.575 -0.707 1.00 96.88 96 TYR A O 1
ATOM 785 N N . PRO A 1 97 ? 12.363 -7.295 -2.849 1.00 95.31 97 PRO A N 1
ATOM 786 C CA . PRO A 1 97 ? 13.453 -6.447 -3.295 1.00 95.31 97 PRO A CA 1
ATOM 787 C C . PRO A 1 97 ? 13.031 -4.972 -3.293 1.00 95.31 97 PRO A C 1
ATOM 789 O O . PRO A 1 97 ? 11.867 -4.635 -3.515 1.00 95.31 97 PRO A O 1
ATOM 792 N N . TRP A 1 98 ? 13.990 -4.087 -3.054 1.00 91.38 98 TRP A N 1
ATOM 793 C CA . TRP A 1 98 ? 13.817 -2.635 -3.194 1.00 91.38 98 TRP A CA 1
ATOM 794 C C . TRP A 1 98 ? 15.017 -1.943 -3.857 1.00 91.38 98 TRP A C 1
ATOM 796 O O . TRP A 1 98 ? 15.021 -0.727 -4.021 1.00 91.38 98 TRP A O 1
ATOM 806 N N . MET A 1 99 ? 16.024 -2.719 -4.255 1.00 89.06 99 MET A N 1
ATOM 807 C CA . MET A 1 99 ? 17.120 -2.312 -5.132 1.00 89.06 99 MET A CA 1
ATOM 808 C C . MET A 1 99 ? 17.675 -3.545 -5.857 1.00 89.06 99 MET A C 1
ATOM 810 O O . MET A 1 99 ? 17.432 -4.666 -5.420 1.00 89.06 99 MET A O 1
ATOM 814 N N . ASP A 1 100 ? 18.451 -3.343 -6.923 1.00 89.94 100 ASP A N 1
ATOM 815 C CA . ASP A 1 100 ? 19.106 -4.422 -7.692 1.00 89.94 100 ASP A CA 1
ATOM 816 C C . ASP A 1 100 ? 20.637 -4.247 -7.793 1.00 89.94 100 ASP A C 1
ATOM 818 O O . ASP A 1 100 ? 21.370 -5.210 -7.967 1.00 89.94 100 ASP A O 1
ATOM 822 N N . GLU A 1 101 ? 21.167 -3.033 -7.600 1.00 85.31 101 GLU A N 1
ATOM 823 C CA . GLU A 1 101 ? 22.581 -2.700 -7.868 1.00 85.31 101 GLU A CA 1
ATOM 824 C C . GLU A 1 101 ? 23.627 -3.403 -6.976 1.00 85.31 101 GLU A C 1
ATOM 826 O O . GLU A 1 101 ? 24.821 -3.300 -7.246 1.00 85.31 101 GLU A O 1
ATOM 831 N N . ARG A 1 102 ? 23.215 -4.064 -5.885 1.00 84.00 102 ARG A N 1
ATOM 832 C CA . ARG A 1 102 ? 24.131 -4.578 -4.845 1.00 84.00 102 ARG A CA 1
ATOM 833 C C . ARG A 1 102 ? 24.340 -6.088 -4.858 1.00 84.00 102 ARG A C 1
ATOM 835 O O . ARG A 1 102 ? 25.070 -6.586 -4.003 1.00 84.00 102 ARG A O 1
ATOM 842 N N . LEU A 1 103 ? 23.705 -6.807 -5.779 1.00 86.69 103 LEU A N 1
ATOM 843 C CA . LEU A 1 103 ? 23.931 -8.237 -5.970 1.00 86.69 103 LEU A CA 1
ATOM 844 C C . LEU A 1 103 ? 24.591 -8.499 -7.319 1.00 86.69 103 LEU A C 1
ATOM 846 O O . LEU A 1 103 ? 24.254 -7.871 -8.316 1.00 86.69 103 LEU A O 1
ATOM 850 N N . ASP A 1 104 ? 25.478 -9.491 -7.357 1.00 86.12 104 ASP A N 1
ATOM 851 C CA . ASP A 1 104 ? 26.025 -10.010 -8.618 1.00 86.12 104 ASP A CA 1
ATOM 852 C C . ASP A 1 104 ? 24.975 -10.844 -9.381 1.00 86.12 104 ASP A C 1
ATOM 854 O O . ASP A 1 104 ? 24.943 -10.905 -10.614 1.00 86.12 104 ASP A O 1
ATOM 858 N N . GLU A 1 105 ? 24.070 -11.485 -8.644 1.00 89.75 105 GLU A N 1
ATOM 859 C CA . GLU A 1 105 ? 22.976 -12.300 -9.167 1.00 89.75 105 GLU A CA 1
ATOM 860 C C . GLU A 1 105 ? 21.674 -11.493 -9.296 1.00 89.75 105 GLU A C 1
ATOM 862 O O . GLU A 1 105 ? 21.465 -10.548 -8.536 1.00 89.75 105 GLU A O 1
ATOM 867 N N . PRO A 1 106 ? 20.773 -11.852 -10.230 1.00 90.12 106 PRO A N 1
ATOM 868 C CA . PRO A 1 106 ? 19.533 -11.112 -10.393 1.00 90.12 106 PRO A CA 1
ATOM 869 C C . PRO A 1 106 ? 18.605 -11.286 -9.191 1.00 90.12 106 PRO A C 1
ATOM 871 O O . PRO A 1 106 ? 18.451 -12.398 -8.673 1.00 90.12 106 PRO A O 1
ATOM 874 N N . VAL A 1 107 ? 17.923 -10.212 -8.795 1.00 92.25 107 VAL A N 1
ATOM 875 C CA . VAL A 1 107 ? 16.921 -10.291 -7.728 1.00 92.25 107 VAL A CA 1
ATOM 876 C C . VAL A 1 107 ? 15.698 -11.124 -8.141 1.00 92.25 107 VAL A C 1
ATOM 878 O O . VAL A 1 107 ? 15.260 -11.147 -9.294 1.00 92.25 107 VAL A O 1
ATOM 881 N N . LYS A 1 108 ? 15.136 -11.835 -7.164 1.00 91.88 108 LYS A N 1
ATOM 882 C CA . LYS A 1 108 ? 13.915 -12.638 -7.258 1.00 91.88 108 LYS A CA 1
ATOM 883 C C . LYS A 1 108 ? 12.696 -11.756 -6.961 1.00 91.88 108 LYS A C 1
ATOM 885 O O . LYS A 1 108 ? 12.812 -10.740 -6.287 1.00 91.88 108 LYS A O 1
ATOM 890 N N . GLU A 1 109 ? 11.510 -12.203 -7.386 1.00 91.38 109 GLU A N 1
ATOM 891 C CA . GLU A 1 109 ? 10.215 -11.583 -7.030 1.00 91.38 109 GLU A CA 1
ATOM 892 C C . GLU A 1 109 ? 10.063 -11.403 -5.509 1.00 91.38 109 GLU A C 1
ATOM 894 O O . GLU A 1 109 ? 9.630 -10.359 -5.034 1.00 91.38 109 GLU A O 1
ATOM 899 N N . TYR A 1 110 ? 10.458 -12.425 -4.749 1.00 94.94 110 TYR A N 1
ATOM 900 C CA . TYR A 1 110 ? 10.655 -12.366 -3.307 1.00 94.94 110 TYR A CA 1
ATOM 901 C C . TYR A 1 110 ? 11.674 -13.431 -2.884 1.00 94.94 110 TYR A C 1
ATOM 903 O O . TYR A 1 110 ? 11.925 -14.403 -3.605 1.00 94.94 110 TYR A O 1
ATOM 911 N N . LEU A 1 111 ? 12.226 -13.261 -1.688 1.00 95.19 111 LEU A N 1
ATOM 912 C CA . LEU A 1 111 ? 13.126 -14.195 -1.023 1.00 95.19 111 LEU A CA 1
ATOM 913 C C . LEU A 1 111 ? 12.426 -14.786 0.214 1.00 95.19 111 LEU A C 1
ATOM 915 O O . LEU A 1 111 ? 11.793 -14.031 0.956 1.00 95.19 111 LEU A O 1
ATOM 919 N N . PRO A 1 112 ? 12.490 -16.103 0.473 1.00 96.56 112 PRO A N 1
ATOM 920 C CA . PRO A 1 112 ? 12.039 -16.654 1.747 1.00 96.56 112 PRO A CA 1
ATOM 921 C C . PRO A 1 112 ? 12.871 -16.099 2.909 1.00 96.56 112 PRO A C 1
ATOM 923 O O . PRO A 1 112 ? 14.094 -16.008 2.807 1.00 96.56 112 PRO A O 1
ATOM 926 N N . LYS A 1 113 ? 12.234 -15.805 4.046 1.00 94.50 113 LYS A N 1
ATOM 927 C CA . LYS A 1 113 ? 12.909 -15.247 5.227 1.00 94.50 113 LYS A CA 1
ATOM 928 C C . LYS A 1 113 ? 14.062 -16.124 5.726 1.00 94.50 113 LYS A C 1
ATOM 930 O O . LYS A 1 113 ? 15.110 -15.601 6.077 1.00 94.50 113 LYS A O 1
ATOM 935 N N . ALA A 1 114 ? 13.914 -17.446 5.685 1.00 94.50 114 ALA A N 1
ATOM 936 C CA . ALA A 1 114 ? 14.989 -18.364 6.060 1.00 94.50 114 ALA A CA 1
ATOM 937 C C . ALA A 1 114 ? 16.242 -18.218 5.171 1.00 94.50 114 ALA A C 1
ATOM 939 O O . ALA A 1 114 ? 17.360 -18.316 5.669 1.00 94.50 114 ALA A O 1
ATOM 940 N N . GLU A 1 115 ? 16.064 -17.961 3.869 1.00 95.06 115 GLU A N 1
ATOM 941 C CA . GLU A 1 115 ? 17.175 -17.705 2.942 1.00 95.06 115 GLU A CA 1
ATOM 942 C C . GLU A 1 115 ? 17.793 -16.325 3.217 1.00 95.06 115 GLU A C 1
ATOM 944 O O . GLU A 1 115 ? 19.015 -16.217 3.312 1.00 95.06 115 GLU A O 1
ATOM 949 N N . TYR A 1 116 ? 16.961 -15.302 3.449 1.00 94.88 116 TYR A N 1
ATOM 950 C CA . TYR A 1 116 ? 17.406 -13.965 3.859 1.00 94.88 116 TYR A CA 1
ATOM 951 C C . TYR A 1 116 ? 18.261 -14.000 5.135 1.00 94.88 116 TYR A C 1
ATOM 953 O O . TYR A 1 116 ? 19.356 -13.447 5.158 1.00 94.88 116 TYR A O 1
ATOM 961 N N . ASP A 1 117 ? 17.789 -14.681 6.182 1.00 94.12 117 ASP A N 1
ATOM 962 C CA . ASP A 1 117 ? 18.474 -14.756 7.476 1.00 94.12 117 ASP A CA 1
ATOM 963 C C . ASP A 1 117 ? 19.780 -15.567 7.386 1.00 94.12 117 ASP A C 1
ATOM 965 O O . ASP A 1 117 ? 20.730 -15.289 8.118 1.00 94.12 117 ASP A O 1
ATOM 969 N N . SER A 1 118 ? 19.851 -16.554 6.482 1.00 95.00 118 SER A N 1
ATOM 970 C CA . SER A 1 118 ? 21.051 -17.382 6.294 1.00 95.00 118 SER A CA 1
ATOM 971 C C . SER A 1 118 ? 22.244 -16.622 5.705 1.00 95.00 118 SER A C 1
ATOM 973 O O . SER A 1 118 ? 23.385 -16.994 5.973 1.00 95.00 118 SER A O 1
ATOM 975 N N . ASP A 1 119 ? 21.986 -15.548 4.952 1.00 94.00 119 ASP A N 1
ATOM 976 C CA . ASP A 1 119 ? 23.007 -14.679 4.357 1.00 94.00 119 ASP A CA 1
ATOM 977 C C . ASP A 1 119 ? 22.595 -13.201 4.482 1.00 94.00 119 ASP A C 1
ATOM 979 O O . ASP A 1 119 ? 22.436 -12.453 3.512 1.00 94.00 119 ASP A O 1
ATOM 983 N N . PHE A 1 120 ? 22.358 -12.790 5.730 1.00 92.62 120 PHE A N 1
ATOM 984 C CA . PHE A 1 120 ? 21.843 -11.462 6.059 1.00 92.62 120 PHE A CA 1
ATOM 985 C C . PHE A 1 120 ? 22.699 -10.331 5.476 1.00 92.62 120 PHE A C 1
ATOM 987 O O . PHE A 1 120 ? 22.159 -9.367 4.940 1.00 92.62 120 PHE A O 1
ATOM 994 N N . GLU A 1 121 ? 24.030 -10.434 5.542 1.00 93.44 121 GLU A N 1
ATOM 995 C CA . GLU A 1 121 ? 24.919 -9.368 5.059 1.00 93.44 121 GLU A CA 1
ATOM 996 C C . GLU A 1 121 ? 24.829 -9.165 3.542 1.00 93.44 121 GLU A C 1
ATOM 998 O O . GLU A 1 121 ? 24.895 -8.024 3.079 1.00 93.44 121 GLU A O 1
ATOM 1003 N N . LYS A 1 122 ? 24.593 -10.239 2.780 1.00 92.81 122 LYS A N 1
ATOM 1004 C CA . LYS A 1 122 ? 24.341 -10.162 1.339 1.00 92.81 122 LYS A CA 1
ATOM 1005 C C . LYS A 1 122 ? 23.009 -9.477 1.035 1.00 92.81 122 LYS A C 1
ATOM 1007 O O . LYS A 1 122 ? 22.942 -8.622 0.154 1.00 92.81 122 LYS A O 1
ATOM 1012 N N . TYR A 1 123 ? 21.942 -9.825 1.758 1.00 94.44 123 TYR A N 1
ATOM 1013 C CA . TYR A 1 123 ? 20.581 -9.427 1.379 1.00 94.44 123 TYR A CA 1
ATOM 1014 C C . TYR A 1 123 ? 20.028 -8.186 2.088 1.00 94.44 123 TYR A C 1
ATOM 1016 O O . TYR A 1 123 ? 19.104 -7.575 1.552 1.00 94.44 123 TYR A O 1
ATOM 1024 N N . ARG A 1 124 ? 20.578 -7.765 3.236 1.00 92.31 124 ARG A N 1
ATOM 1025 C CA . ARG A 1 124 ? 20.047 -6.674 4.091 1.00 92.31 124 ARG A CA 1
ATOM 1026 C C . ARG A 1 124 ? 19.833 -5.336 3.395 1.00 92.31 124 ARG A C 1
ATOM 1028 O O . ARG A 1 124 ? 19.019 -4.532 3.839 1.00 92.31 124 ARG A O 1
ATOM 1035 N N . TYR A 1 125 ? 20.595 -5.068 2.339 1.00 91.06 125 TYR A N 1
ATOM 1036 C CA . TYR A 1 125 ? 20.439 -3.844 1.563 1.00 91.06 125 TYR A CA 1
ATOM 1037 C C . TYR A 1 125 ? 19.499 -4.029 0.381 1.00 91.06 125 TYR A C 1
ATOM 1039 O O . TYR A 1 125 ? 18.966 -3.050 -0.095 1.00 91.06 125 TYR A O 1
ATOM 1047 N N . VAL A 1 126 ? 19.260 -5.256 -0.070 1.00 93.44 126 VAL A N 1
ATOM 1048 C CA . VAL A 1 126 ? 18.578 -5.546 -1.336 1.00 93.44 126 VAL A CA 1
ATOM 1049 C C . VAL A 1 126 ? 17.119 -5.911 -1.110 1.00 93.44 126 VAL A C 1
ATOM 1051 O O . VAL A 1 126 ? 16.250 -5.476 -1.862 1.00 93.44 126 VAL A O 1
ATOM 1054 N N . TYR A 1 127 ? 16.846 -6.670 -0.048 1.00 95.56 127 TYR A N 1
ATOM 1055 C CA . TYR A 1 127 ? 15.513 -7.127 0.317 1.00 95.56 127 TYR A CA 1
ATOM 1056 C C . TYR A 1 127 ? 15.071 -6.522 1.646 1.00 95.56 127 TYR A C 1
ATOM 1058 O O . TYR A 1 127 ? 15.831 -6.479 2.610 1.00 95.56 127 TYR A O 1
ATOM 1066 N N . GLY A 1 128 ? 13.814 -6.093 1.707 1.00 95.00 128 GLY A N 1
ATOM 1067 C CA . GLY A 1 128 ? 13.134 -5.754 2.948 1.00 95.00 128 GLY A CA 1
ATOM 1068 C C . GLY A 1 128 ? 12.404 -6.988 3.484 1.00 95.00 128 GLY A C 1
ATOM 1069 O O . GLY A 1 128 ? 11.533 -7.502 2.777 1.00 95.00 128 GLY A O 1
ATOM 1070 N N . PRO A 1 129 ? 12.720 -7.499 4.688 1.00 95.88 129 PRO A N 1
ATOM 1071 C CA . PRO A 1 129 ? 11.866 -8.478 5.355 1.00 95.88 129 PRO A CA 1
ATOM 1072 C C . PRO A 1 129 ? 10.544 -7.831 5.782 1.00 95.88 129 PRO A C 1
ATOM 1074 O O . PRO A 1 129 ? 10.411 -6.608 5.739 1.00 95.88 129 PRO A O 1
ATOM 1077 N N . PHE A 1 130 ? 9.573 -8.646 6.206 1.00 96.12 130 PHE A N 1
ATOM 1078 C CA . PHE A 1 130 ? 8.375 -8.133 6.873 1.00 96.12 130 PHE A CA 1
ATOM 1079 C C . PHE A 1 130 ? 8.790 -7.233 8.040 1.00 96.12 130 PHE A C 1
ATOM 1081 O O . PHE A 1 130 ? 9.431 -7.704 8.979 1.00 96.12 130 PHE A O 1
ATOM 1088 N N . ASP A 1 131 ? 8.441 -5.952 7.957 1.00 94.38 131 ASP A N 1
ATOM 1089 C CA . ASP A 1 131 ? 8.845 -4.951 8.942 1.00 94.38 131 ASP A CA 1
ATOM 1090 C C . ASP A 1 131 ? 7.662 -4.164 9.504 1.00 94.38 131 ASP A C 1
ATOM 1092 O O . ASP A 1 131 ? 7.848 -3.417 10.464 1.00 94.38 131 ASP A O 1
ATOM 1096 N N . ARG A 1 132 ? 6.452 -4.289 8.931 1.00 94.75 132 ARG A N 1
ATOM 1097 C CA . ARG A 1 132 ? 5.287 -3.488 9.348 1.00 94.75 132 ARG A CA 1
ATOM 1098 C C . ARG A 1 132 ? 3.963 -4.216 9.226 1.00 94.75 132 ARG A C 1
ATOM 1100 O O . ARG A 1 132 ? 3.699 -4.869 8.219 1.00 94.75 132 ARG A O 1
ATOM 1107 N N . ILE A 1 133 ? 3.073 -3.946 10.175 1.00 96.06 133 ILE A N 1
ATOM 1108 C CA . ILE A 1 133 ? 1.629 -4.097 9.994 1.00 96.06 133 ILE A CA 1
ATOM 1109 C C . ILE A 1 133 ? 0.968 -2.719 9.998 1.00 96.06 133 ILE A C 1
ATOM 1111 O O . ILE A 1 133 ? 1.238 -1.876 10.854 1.00 96.06 133 ILE A O 1
ATOM 1115 N N . ILE A 1 134 ? 0.125 -2.466 9.007 1.00 96.50 134 ILE A N 1
ATOM 1116 C CA . ILE A 1 134 ? -0.387 -1.126 8.723 1.00 96.50 134 ILE A CA 1
ATOM 1117 C C . ILE A 1 134 ? -1.903 -1.194 8.747 1.00 96.50 134 ILE A C 1
ATOM 1119 O O . ILE A 1 134 ? -2.485 -1.953 7.982 1.00 96.50 134 ILE A O 1
ATOM 1123 N N . PHE A 1 135 ? -2.536 -0.401 9.606 1.00 96.81 135 PHE A N 1
ATOM 1124 C CA . PHE A 1 135 ? -3.987 -0.317 9.736 1.00 96.81 135 PHE A CA 1
ATOM 1125 C C . PHE A 1 135 ? -4.496 0.972 9.094 1.00 96.81 135 PHE A C 1
ATOM 1127 O O . PHE A 1 135 ? -4.143 2.069 9.521 1.00 96.81 135 PHE A O 1
ATOM 1134 N N . GLY A 1 136 ? -5.329 0.855 8.068 1.00 96.75 136 GLY A N 1
ATOM 1135 C CA . GLY A 1 136 ? -5.989 1.958 7.378 1.00 96.75 136 GLY A CA 1
ATOM 1136 C C . GLY A 1 136 ? -7.433 2.069 7.797 1.00 96.75 136 GLY A C 1
ATOM 1137 O O . GLY A 1 136 ? -8.222 1.164 7.544 1.00 96.75 136 GLY A O 1
ATOM 1138 N N . PHE A 1 137 ? -7.780 3.190 8.414 1.00 96.56 137 PHE A N 1
ATOM 1139 C CA . PHE A 1 137 ? -9.129 3.453 8.893 1.00 96.56 137 PHE A CA 1
ATOM 1140 C C . PHE A 1 137 ? -9.846 4.407 7.948 1.00 96.56 137 PHE A C 1
ATOM 1142 O O . PHE A 1 137 ? -9.340 5.483 7.630 1.00 96.56 137 PHE A O 1
ATOM 1149 N N . ALA A 1 138 ? -11.038 4.013 7.522 1.00 96.44 138 ALA A N 1
ATOM 1150 C CA . ALA A 1 138 ? -11.920 4.791 6.667 1.00 96.44 138 ALA A CA 1
ATOM 1151 C C . ALA A 1 138 ? -13.324 4.892 7.309 1.00 96.44 138 ALA A C 1
ATOM 1153 O O . ALA A 1 138 ? -13.596 4.201 8.299 1.00 96.44 138 ALA A O 1
ATOM 1154 N N . PRO A 1 139 ? -14.204 5.776 6.799 1.00 97.81 139 PRO A N 1
ATOM 1155 C CA . PRO A 1 139 ? -15.531 6.011 7.361 1.00 97.81 139 PRO A CA 1
ATOM 1156 C C . PRO A 1 139 ? -16.366 4.748 7.552 1.00 97.81 139 PRO A C 1
ATOM 1158 O O . PRO A 1 139 ? -16.147 3.728 6.898 1.00 97.81 139 PRO A O 1
ATOM 1161 N N . GLN A 1 140 ? -17.375 4.854 8.415 1.00 97.69 140 GLN A N 1
ATOM 1162 C CA . GLN A 1 140 ? -18.350 3.799 8.679 1.00 97.69 140 GLN A CA 1
ATOM 1163 C C . GLN A 1 140 ? -17.714 2.495 9.160 1.00 97.69 140 GLN A C 1
ATOM 1165 O O . GLN A 1 140 ? -18.197 1.419 8.833 1.00 97.69 140 GLN A O 1
ATOM 1170 N N . GLY A 1 141 ? -16.622 2.566 9.923 1.00 97.88 141 GLY A N 1
ATOM 1171 C CA . GLY A 1 141 ? -16.013 1.382 10.528 1.00 97.88 141 GLY A CA 1
ATOM 1172 C C . GLY A 1 141 ? -15.072 0.580 9.615 1.00 97.88 141 GLY A C 1
ATOM 1173 O O . GLY A 1 141 ? -14.648 -0.506 10.001 1.00 97.88 141 GLY A O 1
ATOM 1174 N N . MET A 1 142 ? -14.755 1.050 8.405 1.00 98.44 142 MET A N 1
ATOM 1175 C CA . MET A 1 142 ? -13.864 0.321 7.497 1.00 98.44 142 MET A CA 1
ATOM 1176 C C . MET A 1 142 ? -12.427 0.287 8.036 1.00 98.44 142 MET A C 1
ATOM 1178 O O . MET A 1 142 ? -11.852 1.328 8.363 1.00 98.44 142 MET A O 1
ATOM 1182 N N . VAL A 1 143 ? -11.832 -0.909 8.064 1.00 98.25 143 VAL A N 1
ATOM 1183 C CA . VAL A 1 143 ? -10.422 -1.122 8.419 1.00 98.25 143 VAL A CA 1
ATOM 1184 C C . VAL A 1 143 ? -9.762 -1.980 7.348 1.00 98.25 143 VAL A C 1
ATOM 1186 O O . VAL A 1 143 ? -10.223 -3.085 7.090 1.00 98.25 143 VAL A O 1
ATOM 1189 N N . VAL A 1 144 ? -8.685 -1.510 6.730 1.00 98.44 144 VAL A N 1
ATOM 1190 C CA . VAL A 1 144 ? -7.861 -2.299 5.800 1.00 98.44 144 VAL A CA 1
ATOM 1191 C C . VAL A 1 144 ? -6.496 -2.520 6.425 1.00 98.44 144 VAL A C 1
ATOM 1193 O O . VAL A 1 144 ? -5.977 -1.633 7.096 1.00 98.44 144 VAL A O 1
ATOM 1196 N N . VAL A 1 145 ? -5.935 -3.710 6.253 1.00 98.31 145 VAL A N 1
ATOM 1197 C CA . VAL A 1 145 ? -4.640 -4.078 6.822 1.00 98.31 145 VAL A CA 1
ATOM 1198 C C . VAL A 1 145 ? -3.665 -4.404 5.701 1.00 98.31 145 VAL A C 1
ATOM 1200 O O . VAL A 1 145 ? -4.023 -5.141 4.786 1.00 98.31 145 VAL A O 1
ATOM 1203 N N . TRP A 1 146 ? -2.434 -3.901 5.790 1.00 98.31 146 TRP A N 1
ATOM 1204 C CA . TRP A 1 146 ? -1.325 -4.259 4.898 1.00 98.31 146 TRP A CA 1
ATOM 1205 C C . TRP A 1 146 ? -0.132 -4.793 5.686 1.00 98.31 146 TRP A C 1
ATOM 1207 O O . TRP A 1 146 ? 0.091 -4.413 6.839 1.00 98.31 146 TRP A O 1
ATOM 1217 N N . CYS A 1 147 ? 0.669 -5.623 5.024 1.00 97.56 147 CYS A N 1
ATOM 1218 C CA . CYS A 1 147 ? 2.024 -5.954 5.448 1.00 97.56 147 CYS A CA 1
ATOM 1219 C C . CYS A 1 147 ? 3.027 -5.084 4.680 1.00 97.56 147 CYS A C 1
ATOM 1221 O O . CYS A 1 147 ? 2.908 -4.920 3.461 1.00 97.56 147 CYS A O 1
ATOM 1223 N N . GLY A 1 148 ? 4.006 -4.532 5.394 1.00 96.19 148 GLY A N 1
ATOM 1224 C CA . GLY A 1 148 ? 5.107 -3.758 4.827 1.00 96.19 148 GLY A CA 1
ATOM 1225 C C . GLY A 1 148 ? 6.409 -4.552 4.752 1.00 96.19 148 GLY A C 1
ATOM 1226 O O . GLY A 1 148 ? 6.660 -5.417 5.594 1.00 96.19 148 GLY A O 1
ATOM 1227 N N . TYR A 1 149 ? 7.199 -4.238 3.723 1.00 96.06 149 TYR A N 1
ATOM 1228 C CA . TYR A 1 149 ? 8.518 -4.810 3.450 1.00 96.06 149 TYR A CA 1
ATOM 1229 C C . TYR A 1 149 ? 9.449 -3.715 2.913 1.00 96.06 149 TYR A C 1
ATOM 1231 O O . TYR A 1 149 ? 9.683 -3.607 1.703 1.00 96.06 149 TYR A O 1
ATOM 1239 N N . GLY A 1 150 ? 9.912 -2.822 3.789 1.00 90.75 150 GLY A N 1
ATOM 1240 C CA . GLY A 1 150 ? 10.661 -1.632 3.364 1.00 90.75 150 GLY A CA 1
ATOM 1241 C C . GLY A 1 150 ? 9.739 -0.636 2.643 1.00 90.75 150 GLY A C 1
ATOM 1242 O O . GLY A 1 150 ? 8.844 -0.102 3.302 1.00 90.75 150 GLY A O 1
ATOM 1243 N N . PRO A 1 151 ? 9.899 -0.358 1.332 1.00 90.88 151 PRO A N 1
ATOM 1244 C CA . PRO A 1 151 ? 8.945 0.457 0.570 1.00 90.88 151 PRO A CA 1
ATOM 1245 C C . PRO A 1 151 ? 7.704 -0.326 0.108 1.00 90.88 151 PRO A C 1
ATOM 1247 O O . PRO A 1 151 ? 6.640 0.264 -0.057 1.00 90.88 151 PRO A O 1
ATOM 1250 N N . ASN A 1 152 ? 7.802 -1.651 -0.042 1.00 96.00 152 ASN A N 1
ATOM 1251 C CA . ASN A 1 152 ? 6.714 -2.466 -0.584 1.00 96.00 152 ASN A CA 1
ATOM 1252 C C . ASN A 1 152 ? 5.557 -2.616 0.416 1.00 96.00 152 ASN A C 1
ATOM 1254 O O . ASN A 1 152 ? 5.774 -2.760 1.625 1.00 96.00 152 ASN A O 1
ATOM 1258 N N . ARG A 1 153 ? 4.320 -2.620 -0.081 1.00 96.31 153 ARG A N 1
ATOM 1259 C CA . ARG A 1 153 ? 3.075 -2.725 0.695 1.00 96.31 153 ARG A CA 1
ATOM 1260 C C . ARG A 1 153 ? 2.136 -3.708 0.015 1.00 96.31 153 ARG A C 1
ATOM 1262 O O . ARG A 1 153 ? 1.825 -3.540 -1.160 1.00 96.31 153 ARG A O 1
ATOM 1269 N N . ILE A 1 154 ? 1.664 -4.709 0.753 1.00 97.25 154 ILE A N 1
ATOM 1270 C CA . ILE A 1 154 ? 0.753 -5.733 0.223 1.00 97.25 154 ILE A CA 1
ATOM 1271 C C . ILE A 1 154 ? -0.476 -5.819 1.113 1.00 97.25 154 ILE A C 1
ATOM 1273 O O . ILE A 1 154 ? -0.355 -5.945 2.332 1.00 97.25 154 ILE A O 1
ATOM 1277 N N . GLU A 1 155 ? -1.659 -5.750 0.504 1.00 97.69 155 GLU A N 1
ATOM 1278 C CA . GLU A 1 155 ? -2.921 -5.795 1.237 1.00 97.69 155 GLU A CA 1
ATOM 1279 C C . GLU A 1 155 ? -3.138 -7.192 1.831 1.00 97.69 155 GLU A C 1
ATOM 1281 O O . GLU A 1 155 ? -3.169 -8.203 1.123 1.00 97.69 155 GLU A O 1
ATOM 1286 N N . LEU A 1 156 ? -3.305 -7.242 3.151 1.00 97.50 156 LEU A N 1
ATOM 1287 C CA . LEU A 1 156 ? -3.670 -8.448 3.875 1.00 97.50 156 LEU A CA 1
ATOM 1288 C C . LEU A 1 156 ? -5.175 -8.678 3.766 1.00 97.50 156 LEU A C 1
ATOM 1290 O O . LEU A 1 156 ? -5.577 -9.708 3.235 1.00 97.50 156 LEU A O 1
ATOM 1294 N N . ASP A 1 157 ? -6.008 -7.753 4.247 1.00 97.50 157 ASP A N 1
ATOM 1295 C CA . ASP A 1 157 ? -7.465 -7.853 4.086 1.00 97.50 157 ASP A CA 1
ATOM 1296 C C . ASP A 1 157 ? -8.207 -6.568 4.486 1.00 97.50 157 ASP A C 1
ATOM 1298 O O . ASP A 1 157 ? -7.615 -5.633 5.031 1.00 97.50 157 ASP A O 1
ATOM 1302 N N . ARG A 1 158 ? -9.528 -6.555 4.274 1.00 97.62 158 ARG A N 1
ATOM 1303 C CA . ARG A 1 158 ? -10.463 -5.526 4.738 1.00 97.62 158 ARG A CA 1
ATOM 1304 C C . ARG A 1 158 ? -11.485 -6.099 5.700 1.00 97.62 158 ARG A C 1
ATOM 1306 O O . ARG A 1 158 ? -12.213 -7.035 5.396 1.00 97.62 158 ARG A O 1
ATOM 1313 N N . TYR A 1 159 ? -11.623 -5.416 6.820 1.00 98.50 159 TYR A N 1
ATOM 1314 C CA . TYR A 1 159 ? -12.515 -5.744 7.910 1.00 98.50 159 TYR A CA 1
ATOM 1315 C C . TYR A 1 159 ? -13.532 -4.628 8.128 1.00 98.50 159 TYR A C 1
ATOM 1317 O O . TYR A 1 159 ? -13.405 -3.516 7.607 1.00 98.50 159 TYR A O 1
ATOM 1325 N N . GLN A 1 160 ? -14.568 -4.945 8.896 1.00 98.31 160 GLN A N 1
ATOM 1326 C CA . GLN A 1 160 ? -15.647 -4.034 9.241 1.00 98.31 160 GLN A CA 1
ATOM 1327 C C . GLN A 1 160 ? -15.784 -3.973 10.761 1.00 98.31 160 GLN A C 1
ATOM 1329 O O . GLN A 1 160 ? -16.118 -4.969 11.400 1.00 98.31 160 GLN A O 1
ATOM 1334 N N . ALA A 1 161 ? -15.518 -2.804 11.333 1.00 98.62 161 ALA A N 1
ATOM 1335 C CA . ALA A 1 161 ? -15.807 -2.514 12.724 1.00 98.62 161 ALA A CA 1
ATOM 1336 C C . ALA A 1 161 ? -17.303 -2.235 12.905 1.00 98.62 161 ALA A C 1
ATOM 1338 O O . ALA A 1 161 ? -17.974 -1.727 12.001 1.00 98.62 161 ALA A O 1
ATOM 1339 N N . ILE A 1 162 ? -17.813 -2.555 14.088 1.00 98.38 162 ILE A N 1
ATOM 1340 C CA . ILE A 1 162 ? -19.189 -2.271 14.487 1.00 98.38 162 ILE A CA 1
ATOM 1341 C C . ILE A 1 162 ? -19.230 -1.007 15.338 1.00 98.38 162 ILE A C 1
ATOM 1343 O O . ILE A 1 162 ? -18.320 -0.742 16.124 1.00 98.38 162 ILE A O 1
ATOM 1347 N N . GLU A 1 163 ? -20.280 -0.211 15.174 1.00 98.44 163 GLU A N 1
ATOM 1348 C CA . GLU A 1 163 ? -20.518 0.939 16.041 1.00 98.44 163 GLU A CA 1
ATOM 1349 C C . GLU A 1 163 ? -20.809 0.461 17.468 1.00 98.44 163 GLU A C 1
ATOM 1351 O O . GLU A 1 163 ? -21.578 -0.475 17.691 1.00 98.44 163 GLU A O 1
ATOM 1356 N N . VAL A 1 164 ? -20.187 1.109 18.447 1.00 98.38 164 VAL A N 1
ATOM 1357 C CA . VAL A 1 164 ? -20.477 0.876 19.858 1.00 98.38 164 VAL A CA 1
ATOM 1358 C C . VAL A 1 164 ? -21.746 1.646 20.210 1.00 98.38 164 VAL A C 1
ATOM 1360 O O . VAL A 1 164 ? -21.716 2.868 20.297 1.00 98.38 164 VAL A O 1
ATOM 1363 N N . THR A 1 165 ? -22.850 0.937 20.438 1.00 97.62 165 THR A N 1
ATOM 1364 C CA . THR A 1 165 ? -24.150 1.552 20.766 1.00 97.62 165 THR A CA 1
ATOM 1365 C C . THR A 1 165 ? -24.571 1.367 22.224 1.00 97.62 165 THR A C 1
ATOM 1367 O O . THR A 1 165 ? -25.461 2.068 22.694 1.00 97.62 165 THR A O 1
ATOM 1370 N N . ASP A 1 166 ? -23.946 0.442 22.957 1.00 97.50 166 ASP A N 1
ATOM 1371 C CA . ASP A 1 166 ? -24.212 0.245 24.386 1.00 97.50 166 ASP A CA 1
ATOM 1372 C C . ASP A 1 166 ? -23.756 1.468 25.199 1.00 97.50 166 ASP A C 1
ATOM 1374 O O . ASP A 1 166 ? -22.581 1.845 25.173 1.00 97.50 166 ASP A O 1
ATOM 1378 N N . GLU A 1 167 ? -24.676 2.080 25.949 1.00 97.19 167 GLU A N 1
ATOM 1379 C CA . GLU A 1 167 ? -24.436 3.335 26.675 1.00 97.19 167 GLU A CA 1
ATOM 1380 C C . GLU A 1 167 ? -23.328 3.214 27.729 1.00 97.19 167 GLU A C 1
ATOM 1382 O O . GLU A 1 167 ? -22.511 4.126 27.894 1.00 97.19 167 GLU A O 1
ATOM 1387 N N . LYS A 1 168 ? -23.258 2.074 28.433 1.00 97.69 168 LYS A N 1
ATOM 1388 C CA . LYS A 1 168 ? -22.225 1.841 29.452 1.00 97.69 168 LYS A CA 1
ATOM 1389 C C . LYS A 1 168 ? -20.852 1.751 28.797 1.00 97.69 168 LYS A C 1
ATOM 1391 O O . LYS A 1 168 ? -19.900 2.376 29.270 1.00 97.69 168 LYS A O 1
ATOM 1396 N N . ARG A 1 169 ? -20.740 1.012 27.691 1.00 97.56 169 ARG A N 1
ATOM 1397 C CA . ARG A 1 169 ? -19.502 0.899 26.918 1.00 97.56 169 ARG A CA 1
ATOM 1398 C C . ARG A 1 169 ? -19.104 2.237 26.304 1.00 97.56 169 ARG A C 1
ATOM 1400 O O . ARG A 1 169 ? -17.933 2.596 26.401 1.00 97.56 169 ARG A O 1
ATOM 1407 N N . LEU A 1 170 ? -20.048 3.001 25.757 1.00 97.38 170 LEU A N 1
ATOM 1408 C CA . LEU A 1 170 ? -19.808 4.352 25.245 1.00 97.38 170 LEU A CA 1
ATOM 1409 C C . LEU A 1 170 ? -19.231 5.276 26.321 1.00 97.38 170 LEU A C 1
ATOM 1411 O O . LEU A 1 170 ? -18.226 5.943 26.075 1.00 97.38 170 LEU A O 1
ATOM 1415 N N . ALA A 1 171 ? -19.804 5.274 27.527 1.00 97.31 171 ALA A N 1
ATOM 1416 C CA . ALA A 1 171 ? -19.289 6.065 28.643 1.00 97.31 171 ALA A CA 1
ATOM 1417 C C . ALA A 1 171 ? -17.850 5.664 29.015 1.00 97.31 171 ALA A C 1
ATOM 1419 O O . ALA A 1 171 ? -16.998 6.532 29.214 1.00 97.31 171 ALA A O 1
ATOM 1420 N N . ILE A 1 172 ? -17.549 4.359 29.046 1.00 98.12 172 ILE A N 1
ATOM 1421 C CA . ILE A 1 172 ? -16.188 3.845 29.277 1.00 98.12 172 ILE A CA 1
ATOM 1422 C C . ILE A 1 172 ? -15.227 4.337 28.186 1.00 98.12 172 ILE A C 1
ATOM 1424 O O . ILE A 1 172 ? -14.157 4.861 28.502 1.00 98.12 172 ILE A O 1
ATOM 1428 N N . CYS A 1 173 ? -15.604 4.206 26.912 1.00 97.38 173 CYS A N 1
ATOM 1429 C CA . CYS A 1 173 ? -14.796 4.640 25.773 1.00 97.38 173 CYS A CA 1
ATOM 1430 C C . CYS A 1 173 ? -14.539 6.152 25.791 1.00 97.38 173 CYS A C 1
ATOM 1432 O O . CYS A 1 173 ? -13.391 6.580 25.644 1.00 97.38 173 CYS A O 1
ATOM 1434 N N . LYS A 1 174 ? -15.578 6.958 26.038 1.00 96.75 174 LYS A N 1
ATOM 1435 C CA . LYS A 1 174 ? -15.473 8.417 26.145 1.00 96.75 174 LYS A CA 1
ATOM 1436 C C . LYS A 1 174 ? -14.553 8.833 27.284 1.00 96.75 174 LYS A C 1
ATOM 1438 O O . LYS A 1 174 ? -13.630 9.616 27.063 1.00 96.75 174 LYS A O 1
ATOM 1443 N N . ASN A 1 175 ? -14.751 8.277 28.477 1.00 96.81 175 ASN A N 1
ATOM 1444 C CA . ASN A 1 175 ? -13.922 8.592 29.639 1.00 96.81 175 ASN A CA 1
ATOM 1445 C C . ASN A 1 175 ? -12.459 8.202 29.404 1.00 96.81 175 ASN A C 1
ATOM 1447 O O . ASN A 1 175 ? -11.562 8.985 29.714 1.00 96.81 175 ASN A O 1
ATOM 1451 N N . LYS A 1 176 ? -12.209 7.031 28.801 1.00 96.44 176 LYS A N 1
ATOM 1452 C CA . LYS A 1 176 ? -10.859 6.597 28.424 1.00 96.44 176 LYS A CA 1
ATOM 1453 C C . LYS A 1 176 ? -10.222 7.567 27.429 1.00 96.44 176 LYS A C 1
ATOM 1455 O O . LYS A 1 176 ? -9.099 7.993 27.663 1.00 96.44 176 LYS A O 1
ATOM 1460 N N . TYR A 1 177 ? -10.926 7.950 26.364 1.00 95.44 177 TYR A N 1
ATOM 1461 C CA . TYR A 1 177 ? -10.436 8.908 25.368 1.00 95.44 177 TYR A CA 1
ATOM 1462 C C . TYR A 1 177 ? -10.082 10.266 26.000 1.00 95.44 177 TYR A C 1
ATOM 1464 O O . TYR A 1 177 ? -8.954 10.739 25.868 1.00 95.44 177 TYR A O 1
ATOM 1472 N N . ILE A 1 178 ? -11.016 10.858 26.746 1.00 95.38 178 ILE A N 1
ATOM 1473 C CA . ILE A 1 178 ? -10.831 12.145 27.431 1.00 95.38 178 ILE A CA 1
ATOM 1474 C C . ILE A 1 178 ? -9.622 12.097 28.374 1.00 95.38 178 ILE A C 1
ATOM 1476 O O . ILE A 1 178 ? -8.786 13.000 28.341 1.00 95.38 178 ILE A O 1
ATOM 1480 N N . ALA A 1 179 ? -9.501 11.034 29.175 1.00 95.44 179 ALA A N 1
ATOM 1481 C CA . ALA A 1 179 ? -8.410 10.873 30.130 1.00 95.44 179 ALA A CA 1
ATOM 1482 C C . ALA A 1 179 ? -7.052 10.663 29.442 1.00 95.44 179 ALA A C 1
ATOM 1484 O O . ALA A 1 179 ? -6.088 11.348 29.782 1.00 95.44 179 ALA A O 1
ATOM 1485 N N . THR A 1 180 ? -6.979 9.754 28.463 1.00 94.19 180 THR A N 1
ATOM 1486 C CA . THR A 1 180 ? -5.745 9.437 27.727 1.00 94.19 180 THR A CA 1
ATOM 1487 C C . THR A 1 180 ? -5.177 10.689 27.061 1.00 94.19 180 THR A C 1
ATOM 1489 O O . THR A 1 180 ? -4.012 11.019 27.261 1.00 94.19 180 THR A O 1
ATOM 1492 N N . TYR A 1 181 ? -6.016 11.440 26.343 1.00 92.50 181 TYR A N 1
ATOM 1493 C CA . TYR A 1 181 ? -5.580 12.595 25.554 1.00 92.50 181 TYR A CA 1
ATOM 1494 C C . TYR A 1 181 ? -5.695 13.934 26.294 1.00 92.50 181 TYR A C 1
ATOM 1496 O O . TYR A 1 181 ? -5.433 14.981 25.703 1.00 92.50 181 TYR A O 1
ATOM 1504 N N . ARG A 1 182 ? -6.055 13.914 27.586 1.00 94.56 182 ARG A N 1
ATOM 1505 C CA . ARG A 1 182 ? -6.179 15.097 28.460 1.00 94.56 182 ARG A CA 1
ATOM 1506 C C . ARG A 1 182 ? -7.076 16.190 27.863 1.00 94.56 182 ARG A C 1
ATOM 1508 O O . ARG A 1 182 ? -6.767 17.378 27.929 1.00 94.56 182 ARG A O 1
ATOM 1515 N N . ILE A 1 183 ? -8.185 15.778 27.256 1.00 93.50 183 ILE A N 1
ATOM 1516 C CA . ILE A 1 183 ? -9.130 16.672 26.579 1.00 93.50 183 ILE A CA 1
ATOM 1517 C C . ILE A 1 183 ? -10.134 17.192 27.611 1.00 93.50 183 ILE A C 1
ATOM 1519 O O . ILE A 1 183 ? -10.626 16.430 28.433 1.00 93.50 183 ILE A O 1
ATOM 1523 N N . SER A 1 184 ? -10.465 18.485 27.596 1.00 95.75 184 SER A N 1
ATOM 1524 C CA . SER A 1 184 ? -11.548 19.002 28.444 1.00 95.75 184 SER A CA 1
ATOM 1525 C C . SER A 1 184 ? -12.916 18.651 27.855 1.00 95.75 184 SER A C 1
ATOM 1527 O O . SER A 1 184 ? -13.064 18.564 26.637 1.00 95.75 184 SER A O 1
ATOM 1529 N N . GLN A 1 185 ? -13.945 18.516 28.696 1.00 93.31 185 GLN A N 1
ATOM 1530 C CA . GLN A 1 185 ? -15.309 18.242 28.221 1.00 93.31 185 GLN A CA 1
ATOM 1531 C C . GLN A 1 185 ? -15.793 19.300 27.211 1.00 93.31 185 GLN A C 1
ATOM 1533 O O . GLN A 1 185 ? -16.346 18.942 26.177 1.00 93.31 185 GLN A O 1
ATOM 1538 N N . ARG A 1 186 ? -15.488 20.584 27.453 1.00 95.00 186 ARG A N 1
ATOM 1539 C CA . ARG A 1 186 ? -15.790 21.673 26.511 1.00 95.00 186 ARG A CA 1
ATOM 1540 C C . ARG A 1 186 ? -15.112 21.461 25.156 1.00 95.00 186 ARG A C 1
ATOM 1542 O O . ARG A 1 186 ? -15.767 21.549 24.126 1.00 95.00 186 ARG A O 1
ATOM 1549 N N . ARG A 1 187 ? -13.810 21.140 25.142 1.00 95.75 187 ARG A N 1
ATOM 1550 C CA . ARG A 1 187 ? -13.082 20.919 23.883 1.00 95.75 187 ARG A CA 1
ATOM 1551 C C . ARG A 1 187 ? -13.593 19.686 23.138 1.00 95.75 187 ARG A C 1
ATOM 1553 O O . ARG A 1 187 ? -13.599 19.685 21.911 1.00 95.75 187 ARG A O 1
ATOM 1560 N N . TYR A 1 188 ? -13.993 18.644 23.868 1.00 94.56 188 TYR A N 1
ATOM 1561 C CA . TYR A 1 188 ? -14.623 17.458 23.291 1.00 94.56 188 TYR A CA 1
ATOM 1562 C C . TYR A 1 188 ? -15.903 17.832 22.532 1.00 94.56 188 TYR A C 1
ATOM 1564 O O . TYR A 1 188 ? -16.057 17.432 21.384 1.00 94.56 188 TYR A O 1
ATOM 1572 N N . GLU A 1 189 ? -16.778 18.628 23.151 1.00 94.62 189 GLU A N 1
ATOM 1573 C CA . GLU A 1 189 ? -18.044 19.082 22.559 1.00 94.62 189 GLU A CA 1
ATOM 1574 C C . GLU A 1 189 ? -17.828 19.996 21.347 1.00 94.62 189 GLU A C 1
ATOM 1576 O O . GLU A 1 189 ? -18.428 19.768 20.302 1.00 94.62 189 GLU A O 1
ATOM 1581 N N . GLU A 1 190 ? -16.913 20.965 21.436 1.00 95.75 190 GLU A N 1
ATOM 1582 C CA . GLU A 1 190 ? -16.547 21.836 20.305 1.00 95.75 190 GLU A CA 1
ATOM 1583 C C . GLU A 1 190 ? -16.031 21.033 19.102 1.00 95.75 190 GLU A C 1
ATOM 1585 O O . GLU A 1 190 ? -16.406 21.286 17.957 1.00 95.75 190 GLU A O 1
ATOM 1590 N N . ALA A 1 191 ? -15.192 20.025 19.358 1.00 94.25 191 ALA A N 1
ATOM 1591 C CA . ALA A 1 191 ? -14.586 19.220 18.305 1.00 94.25 191 ALA A CA 1
ATOM 1592 C C . ALA A 1 191 ? -15.598 18.365 17.524 1.00 94.25 191 ALA A C 1
ATOM 1594 O O . ALA A 1 191 ? -15.292 17.988 16.393 1.00 94.25 191 ALA A O 1
ATOM 1595 N N . ILE A 1 192 ? -16.762 18.045 18.104 1.00 94.19 192 ILE A N 1
ATOM 1596 C CA . ILE A 1 192 ? -17.820 17.294 17.411 1.00 94.19 192 ILE A CA 1
ATOM 1597 C C . ILE A 1 192 ? -18.336 18.096 16.219 1.00 94.19 192 ILE A C 1
ATOM 1599 O O . ILE A 1 192 ? -18.437 17.553 15.124 1.00 94.19 192 ILE A O 1
ATOM 1603 N N . GLU A 1 193 ? -18.626 19.381 16.417 1.00 94.06 193 GLU A N 1
ATOM 1604 C CA . GLU A 1 193 ? -19.159 20.233 15.352 1.00 94.06 193 GLU A CA 1
ATOM 1605 C C . GLU A 1 193 ? -18.063 20.664 14.369 1.00 94.06 193 GLU A C 1
ATOM 1607 O O . GLU A 1 193 ? -18.283 20.647 13.160 1.00 94.06 193 GLU A O 1
ATOM 1612 N N . GLU A 1 194 ? -16.859 20.980 14.858 1.00 95.38 194 GLU A N 1
ATOM 1613 C CA . GLU A 1 194 ? -15.740 21.425 14.011 1.00 95.38 194 GLU A CA 1
ATOM 1614 C C . GLU A 1 194 ? -15.268 20.372 13.000 1.00 95.38 194 GLU A C 1
ATOM 1616 O O . GLU A 1 194 ? -14.825 20.720 11.906 1.00 95.38 194 GLU A O 1
ATOM 1621 N N . LEU A 1 195 ? -15.294 19.091 13.378 1.00 94.94 195 LEU A N 1
ATOM 1622 C CA . LEU A 1 195 ? -14.671 18.016 12.597 1.00 94.94 195 LEU A CA 1
ATOM 1623 C C . LEU A 1 195 ? -15.670 17.155 11.840 1.00 94.94 195 LEU A C 1
ATOM 1625 O O . LEU A 1 195 ? -15.263 16.239 11.127 1.00 94.94 195 LEU A O 1
ATOM 1629 N N . LYS A 1 196 ? -16.963 17.431 11.999 1.00 95.81 196 LYS A N 1
ATOM 1630 C CA . LYS A 1 196 ? -18.036 16.663 11.387 1.00 95.81 196 LYS A CA 1
ATOM 1631 C C . LYS A 1 196 ? -17.883 16.622 9.871 1.00 95.81 196 LYS A C 1
ATOM 1633 O O . LYS A 1 196 ? -17.822 17.656 9.207 1.00 95.81 196 LYS A O 1
ATOM 1638 N N . ILE A 1 197 ? -17.917 15.417 9.311 1.00 96.25 197 ILE A N 1
ATOM 1639 C CA . ILE A 1 197 ? -17.995 15.213 7.864 1.00 96.25 197 ILE A CA 1
ATOM 1640 C C . ILE A 1 197 ? -19.344 14.565 7.559 1.00 96.25 197 ILE A C 1
ATOM 1642 O O . ILE A 1 197 ? -19.511 13.362 7.782 1.00 96.25 197 ILE A O 1
ATOM 1646 N N . PRO A 1 198 ? -20.332 15.334 7.068 1.00 93.38 198 PRO A N 1
ATOM 1647 C CA . PRO A 1 198 ? -21.629 14.770 6.733 1.00 93.38 198 PRO A CA 1
ATOM 1648 C C . PRO A 1 198 ? -21.479 13.753 5.599 1.00 93.38 198 PRO A C 1
ATOM 1650 O O . PRO A 1 198 ? -20.756 13.991 4.633 1.00 93.38 198 PRO A O 1
ATOM 1653 N N . ASN A 1 199 ? -22.189 12.630 5.715 1.00 92.19 199 ASN A N 1
ATOM 1654 C CA . ASN A 1 199 ? -22.235 11.571 4.701 1.00 92.19 199 ASN A CA 1
ATOM 1655 C C . ASN A 1 199 ? -20.860 10.968 4.352 1.00 92.19 199 ASN A C 1
ATOM 1657 O O . ASN A 1 199 ? -20.644 10.535 3.220 1.00 92.19 199 ASN A O 1
ATOM 1661 N N . ALA A 1 200 ? -19.924 10.934 5.309 1.00 95.19 200 ALA A N 1
ATOM 1662 C CA . ALA A 1 200 ? -18.669 10.210 5.140 1.00 95.19 200 ALA A CA 1
ATOM 1663 C C . ALA A 1 200 ? -18.957 8.743 4.760 1.00 95.19 200 ALA A C 1
ATOM 1665 O O . ALA A 1 200 ? -19.745 8.065 5.422 1.00 95.19 200 ALA A O 1
ATOM 1666 N N . SER A 1 201 ? -18.344 8.262 3.676 1.00 95.75 201 SER A N 1
ATOM 1667 C CA . SER A 1 201 ? -18.624 6.945 3.089 1.00 95.75 201 SER A CA 1
ATOM 1668 C C . SER A 1 201 ? -17.331 6.205 2.757 1.00 95.75 201 SER A C 1
ATOM 1670 O O . SER A 1 201 ? -16.424 6.841 2.218 1.00 95.75 201 SER A O 1
ATOM 1672 N N . PRO A 1 202 ? -17.238 4.887 3.027 1.00 96.31 202 PRO A N 1
ATOM 1673 C CA . PRO A 1 202 ? -16.085 4.074 2.658 1.00 96.31 202 PRO A CA 1
ATOM 1674 C C . PRO A 1 202 ? -16.027 3.725 1.160 1.00 96.31 202 PRO A C 1
ATOM 1676 O O . PRO A 1 202 ? -15.021 3.190 0.698 1.00 96.31 202 PRO A O 1
ATOM 1679 N N . GLU A 1 203 ? -17.085 4.024 0.395 1.00 96.56 203 GLU A N 1
ATOM 1680 C CA . GLU A 1 203 ? -17.299 3.528 -0.972 1.00 96.56 203 GLU A CA 1
ATOM 1681 C C . GLU A 1 203 ? -16.112 3.772 -1.911 1.00 96.56 203 GLU A C 1
ATOM 1683 O O . GLU A 1 203 ? -15.766 2.900 -2.706 1.00 96.56 203 GLU A O 1
ATOM 1688 N N . LEU A 1 204 ? -15.449 4.928 -1.807 1.00 95.50 204 LEU A N 1
ATOM 1689 C CA . LEU A 1 204 ? -14.278 5.241 -2.625 1.00 95.50 204 LEU A CA 1
ATOM 1690 C C . LEU A 1 204 ? -13.138 4.231 -2.417 1.00 95.50 204 LEU A C 1
ATOM 1692 O O . LEU A 1 204 ? -12.530 3.775 -3.382 1.00 95.50 204 LEU A O 1
ATOM 1696 N N . TRP A 1 205 ? -12.866 3.843 -1.171 1.00 96.31 205 TRP A N 1
ATOM 1697 C CA . TRP A 1 205 ? -11.783 2.909 -0.851 1.00 96.31 205 TRP A CA 1
ATOM 1698 C C . TRP A 1 205 ? -12.178 1.464 -1.127 1.00 96.31 205 TRP A C 1
ATOM 1700 O O . TRP A 1 205 ? -11.351 0.701 -1.619 1.00 96.31 205 TRP A O 1
ATOM 1710 N N . ASP A 1 206 ? -13.443 1.094 -0.910 1.00 96.81 206 ASP A N 1
ATOM 1711 C CA . ASP A 1 206 ? -13.953 -0.204 -1.369 1.00 96.81 206 ASP A CA 1
ATOM 1712 C C . ASP A 1 206 ? -13.874 -0.315 -2.907 1.00 96.81 206 ASP A C 1
ATOM 1714 O O . ASP A 1 206 ? -13.523 -1.365 -3.447 1.00 96.81 206 ASP A O 1
ATOM 1718 N N . ASN A 1 207 ? -14.100 0.786 -3.629 1.00 97.50 207 ASN A N 1
ATOM 1719 C CA . ASN A 1 207 ? -13.906 0.862 -5.073 1.00 97.50 207 ASN A CA 1
ATOM 1720 C C . ASN A 1 207 ? -12.435 0.693 -5.477 1.00 97.50 207 ASN A C 1
ATOM 1722 O O . ASN A 1 207 ? -12.143 -0.102 -6.370 1.00 97.50 207 ASN A O 1
ATOM 1726 N N . TYR A 1 208 ? -11.506 1.383 -4.816 1.00 97.56 208 TYR A N 1
ATOM 1727 C CA . TYR A 1 208 ? -10.070 1.293 -5.108 1.00 97.56 208 TYR A CA 1
ATOM 1728 C C . TYR A 1 208 ? -9.483 -0.108 -4.916 1.00 97.56 208 TYR A C 1
ATOM 1730 O O . TYR A 1 208 ? -8.519 -0.459 -5.592 1.00 97.56 208 TYR A O 1
ATOM 1738 N N . ARG A 1 209 ? -10.101 -0.928 -4.062 1.00 96.81 209 ARG A N 1
ATOM 1739 C CA . ARG A 1 209 ? -9.730 -2.331 -3.828 1.00 96.81 209 ARG A CA 1
ATOM 1740 C C . ARG A 1 209 ? -10.190 -3.302 -4.914 1.00 96.81 209 ARG A C 1
ATOM 1742 O O . ARG A 1 209 ? -9.835 -4.478 -4.856 1.00 96.81 209 ARG A O 1
ATOM 1749 N N . LYS A 1 210 ? -10.981 -2.859 -5.898 1.00 96.25 210 LYS A N 1
ATOM 1750 C CA . LYS A 1 210 ? -11.377 -3.709 -7.030 1.00 96.25 210 LYS A CA 1
ATOM 1751 C C . LYS A 1 210 ? -10.136 -4.215 -7.753 1.00 96.25 210 LYS A C 1
ATOM 1753 O O . LYS A 1 210 ? -9.291 -3.429 -8.180 1.00 96.25 210 LYS A O 1
ATOM 1758 N N . ARG A 1 211 ? -10.055 -5.537 -7.892 1.00 96.50 211 ARG A N 1
ATOM 1759 C CA . ARG A 1 211 ? -8.949 -6.214 -8.559 1.00 96.50 211 ARG A CA 1
ATOM 1760 C C . ARG A 1 211 ? -9.353 -6.683 -9.944 1.00 96.50 211 ARG A C 1
ATOM 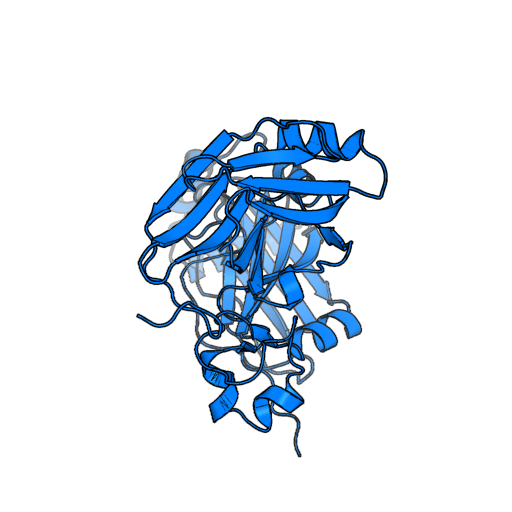1762 O O . ARG A 1 211 ? -10.478 -7.128 -10.155 1.00 96.50 211 ARG A O 1
ATOM 1769 N N . PHE A 1 212 ? -8.396 -6.615 -10.855 1.00 96.81 212 PHE A N 1
ATOM 1770 C CA . PHE A 1 212 ? -8.507 -7.097 -12.222 1.00 96.81 212 PHE A CA 1
ATOM 1771 C C . PHE A 1 212 ? -7.296 -7.970 -12.526 1.00 96.81 212 PHE A C 1
ATOM 1773 O O . PHE A 1 212 ? -6.208 -7.732 -12.002 1.00 96.81 212 PHE A O 1
ATOM 1780 N N . ASN A 1 213 ? -7.473 -8.972 -13.380 1.00 96.81 213 ASN A N 1
ATOM 1781 C CA . ASN A 1 213 ? -6.357 -9.766 -13.873 1.00 96.81 213 ASN A CA 1
ATOM 1782 C C . ASN A 1 213 ? -5.635 -8.964 -14.954 1.00 96.81 213 ASN A C 1
ATOM 1784 O O . ASN A 1 213 ? -6.194 -8.737 -16.032 1.00 96.81 213 ASN A O 1
ATOM 1788 N N . TRP A 1 214 ? -4.423 -8.499 -14.648 1.00 97.19 214 TRP A N 1
ATOM 1789 C CA . TRP A 1 214 ? -3.585 -7.804 -15.618 1.00 97.19 214 TRP A CA 1
ATOM 1790 C C . TRP A 1 214 ? -2.085 -8.078 -15.436 1.00 97.19 214 TRP A C 1
ATOM 1792 O O . TRP A 1 214 ? -1.610 -8.442 -14.356 1.00 97.19 214 TRP A O 1
ATOM 1802 N N . ASN A 1 215 ? -1.333 -7.898 -16.521 1.00 96.88 215 ASN A N 1
ATOM 1803 C CA . ASN A 1 215 ? 0.124 -7.776 -16.540 1.00 96.88 215 ASN A CA 1
ATOM 1804 C C . ASN A 1 215 ? 0.544 -6.533 -17.342 1.00 96.88 215 ASN A C 1
ATOM 1806 O O . ASN A 1 215 ? -0.292 -5.716 -17.741 1.00 96.88 215 ASN A O 1
ATOM 1810 N N . TYR A 1 216 ? 1.847 -6.373 -17.562 1.00 97.75 216 TYR A N 1
ATOM 1811 C CA . TYR A 1 216 ? 2.383 -5.251 -18.318 1.00 97.75 216 TYR A CA 1
ATOM 1812 C C . TYR A 1 216 ? 3.411 -5.684 -19.362 1.00 97.75 216 TYR A C 1
ATOM 1814 O O . TYR A 1 216 ? 3.950 -6.787 -19.321 1.00 97.75 216 TYR A O 1
ATOM 1822 N N . LYS A 1 217 ? 3.690 -4.794 -20.311 1.00 98.00 217 LYS A N 1
ATOM 1823 C CA . LYS A 1 217 ? 4.789 -4.926 -21.263 1.00 98.00 217 LYS A CA 1
ATOM 1824 C C . LYS A 1 217 ? 5.384 -3.553 -21.534 1.00 98.00 217 LYS A C 1
ATOM 1826 O O . LYS A 1 217 ? 4.667 -2.643 -21.942 1.00 98.00 217 LYS A O 1
ATOM 1831 N N . VAL A 1 218 ? 6.692 -3.418 -21.353 1.00 98.44 218 VAL A N 1
ATOM 1832 C CA . VAL A 1 218 ? 7.426 -2.196 -21.700 1.00 98.44 218 VAL A CA 1
ATOM 1833 C C . VAL A 1 218 ? 8.247 -2.461 -22.955 1.00 98.44 218 VAL A C 1
ATOM 1835 O O . VAL A 1 218 ? 8.905 -3.493 -23.072 1.00 98.44 218 VAL A O 1
ATOM 1838 N N . THR A 1 219 ? 8.165 -1.553 -23.922 1.00 98.12 219 THR A N 1
ATOM 1839 C CA . THR A 1 219 ? 8.908 -1.626 -25.186 1.00 98.12 219 THR A CA 1
ATOM 1840 C C . THR A 1 219 ? 9.488 -0.267 -25.530 1.00 98.12 219 THR A C 1
ATOM 1842 O O . THR A 1 219 ? 8.959 0.758 -25.102 1.00 98.12 219 THR A O 1
ATOM 1845 N N . SER A 1 220 ? 10.545 -0.259 -26.337 1.00 98.25 220 SER A N 1
ATOM 1846 C CA . SER A 1 220 ? 11.112 0.964 -26.889 1.00 98.25 220 SER A CA 1
ATOM 1847 C C . SER A 1 220 ? 11.467 0.784 -28.359 1.00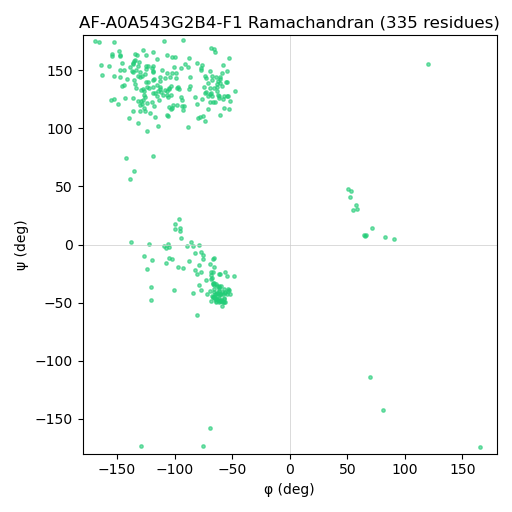 98.25 220 SER A C 1
ATOM 1849 O O . SER A 1 220 ? 11.829 -0.313 -28.785 1.00 98.25 220 SER A O 1
ATOM 1851 N N . GLU A 1 221 ? 11.380 1.868 -29.127 1.00 98.38 221 GLU A N 1
ATOM 1852 C CA . GLU A 1 221 ? 11.909 1.943 -30.496 1.00 98.38 221 GLU A CA 1
ATOM 1853 C C . GLU A 1 221 ? 13.445 2.071 -30.526 1.00 98.38 221 GLU A C 1
ATOM 1855 O O . GLU A 1 221 ? 14.067 1.941 -31.583 1.00 98.38 221 GLU A O 1
ATOM 1860 N N . ASN A 1 222 ? 14.080 2.348 -29.381 1.00 97.81 222 ASN A N 1
ATOM 1861 C CA . ASN A 1 222 ? 15.528 2.440 -29.280 1.00 97.81 222 ASN A CA 1
ATOM 1862 C C . ASN A 1 222 ? 16.155 1.040 -29.165 1.00 97.81 222 ASN A C 1
ATOM 1864 O O . ASN A 1 222 ? 15.894 0.301 -28.219 1.00 97.81 222 ASN A O 1
ATOM 1868 N N . ALA A 1 223 ? 17.029 0.682 -30.110 1.00 96.06 223 ALA A N 1
ATOM 1869 C CA . ALA A 1 223 ? 17.659 -0.640 -30.159 1.00 96.06 223 ALA A CA 1
ATOM 1870 C C . ALA A 1 223 ? 18.610 -0.932 -28.980 1.00 96.06 223 ALA A C 1
ATOM 1872 O O . ALA A 1 223 ? 18.911 -2.094 -28.719 1.00 96.06 223 ALA A O 1
ATOM 1873 N N . ALA A 1 224 ? 19.084 0.101 -28.277 1.00 96.81 224 ALA A N 1
ATOM 1874 C CA . ALA A 1 224 ? 19.943 -0.019 -27.098 1.00 96.81 224 ALA A CA 1
ATOM 1875 C C . ALA A 1 224 ? 19.152 0.031 -25.773 1.00 96.81 224 ALA A C 1
ATOM 1877 O O . ALA A 1 224 ? 19.726 0.212 -24.703 1.00 96.81 224 ALA A O 1
ATOM 1878 N N . PHE A 1 225 ? 17.826 -0.114 -25.830 1.00 97.69 225 PHE A N 1
ATOM 1879 C CA . PHE A 1 225 ? 16.959 -0.090 -24.658 1.00 97.69 225 PHE A CA 1
ATOM 1880 C C . PHE A 1 225 ? 17.276 -1.212 -23.659 1.00 97.69 225 PHE A C 1
ATOM 1882 O O . PHE A 1 225 ? 17.267 -2.396 -24.005 1.00 97.69 225 PHE A O 1
ATOM 1889 N N . ARG A 1 226 ? 17.476 -0.834 -22.393 1.00 97.12 226 ARG A N 1
ATOM 1890 C CA . ARG A 1 226 ? 17.541 -1.745 -21.243 1.00 97.12 226 ARG A CA 1
ATOM 1891 C C . ARG A 1 226 ? 16.546 -1.310 -20.173 1.00 97.12 226 ARG A C 1
ATOM 1893 O O . ARG A 1 226 ? 16.567 -0.159 -19.751 1.00 97.12 226 ARG A O 1
ATOM 1900 N N . PHE A 1 227 ? 15.690 -2.232 -19.744 1.00 97.12 227 PHE A N 1
ATOM 1901 C CA . PHE A 1 227 ? 14.623 -2.012 -18.765 1.00 97.12 227 PHE A CA 1
ATOM 1902 C C . PHE A 1 227 ? 15.003 -2.633 -17.424 1.00 97.12 227 PHE A C 1
ATOM 1904 O O . PHE A 1 227 ? 15.330 -3.819 -17.387 1.00 97.12 227 PHE A O 1
ATOM 1911 N N . PHE A 1 228 ? 14.955 -1.851 -16.344 1.00 96.38 228 PHE A N 1
ATOM 1912 C CA . PHE A 1 228 ? 15.544 -2.259 -15.066 1.00 96.38 228 PHE A CA 1
ATOM 1913 C C . PHE A 1 228 ? 14.574 -2.341 -13.901 1.00 96.38 228 PHE A C 1
ATOM 1915 O O . PHE A 1 228 ? 14.714 -3.246 -13.085 1.00 96.38 228 PHE A O 1
ATOM 1922 N N . GLU A 1 229 ? 13.596 -1.439 -13.829 1.00 96.88 229 GLU A N 1
ATOM 1923 C CA . GLU A 1 229 ? 12.675 -1.363 -12.697 1.00 96.88 229 GLU A CA 1
ATOM 1924 C C . GLU A 1 229 ? 11.269 -0.984 -13.148 1.00 96.88 229 GLU A C 1
ATOM 1926 O O . GLU A 1 229 ? 11.089 -0.083 -13.974 1.00 96.88 229 GLU A O 1
ATOM 1931 N N . PHE A 1 230 ? 10.287 -1.668 -12.566 1.00 97.50 230 PHE A N 1
ATOM 1932 C CA . PHE A 1 230 ? 8.866 -1.393 -12.703 1.00 97.50 230 PHE A CA 1
ATOM 1933 C C . PHE A 1 230 ? 8.215 -1.374 -11.325 1.00 97.50 230 PHE A C 1
ATOM 1935 O O . PHE A 1 230 ? 7.981 -2.426 -10.717 1.00 97.50 230 PHE A O 1
ATOM 1942 N N . GLU A 1 231 ? 7.916 -0.175 -10.846 1.00 97.69 231 GLU A N 1
ATOM 1943 C CA . GLU A 1 231 ? 7.221 0.037 -9.583 1.00 97.69 231 GLU A CA 1
ATOM 1944 C C . GLU A 1 231 ? 5.760 0.405 -9.838 1.00 97.69 231 GLU A C 1
ATOM 1946 O O . GLU A 1 231 ? 5.437 1.180 -10.744 1.00 97.69 231 GLU A O 1
ATOM 1951 N N . ILE A 1 232 ? 4.875 -0.207 -9.056 1.00 97.75 232 ILE A N 1
ATOM 1952 C CA . ILE A 1 232 ? 3.428 -0.050 -9.151 1.00 97.75 232 ILE A CA 1
ATOM 1953 C C . ILE A 1 232 ? 2.915 0.464 -7.813 1.00 97.75 232 ILE A C 1
ATOM 1955 O O . ILE A 1 232 ? 2.873 -0.300 -6.848 1.00 97.75 232 ILE A O 1
ATOM 1959 N N . ASP A 1 233 ? 2.407 1.690 -7.805 1.00 97.69 233 ASP A N 1
ATOM 1960 C CA . ASP A 1 233 ? 1.661 2.255 -6.684 1.00 97.69 233 ASP A CA 1
ATOM 1961 C C . ASP A 1 233 ? 0.182 2.208 -7.026 1.00 97.69 233 ASP A C 1
ATOM 1963 O O . ASP A 1 233 ? -0.263 2.854 -7.974 1.00 97.69 233 ASP A O 1
ATOM 1967 N N . SER A 1 234 ? -0.613 1.471 -6.261 1.00 98.00 234 SER A N 1
ATOM 1968 C CA . SER A 1 234 ? -2.027 1.224 -6.547 1.00 98.00 234 SER A CA 1
ATOM 1969 C C . SER A 1 234 ? -2.952 2.101 -5.713 1.00 98.00 234 SER A C 1
ATOM 1971 O O . SER A 1 234 ? -2.637 2.481 -4.589 1.00 98.00 234 SER A O 1
ATOM 1973 N N . TYR A 1 235 ? -4.149 2.388 -6.229 1.00 97.38 235 TYR A N 1
ATOM 1974 C CA . TYR A 1 235 ? -5.132 3.214 -5.515 1.00 97.38 235 TYR A CA 1
ATOM 1975 C C . TYR A 1 235 ? -5.580 2.625 -4.164 1.00 97.38 235 TYR A C 1
ATOM 1977 O O . TYR A 1 235 ? -5.991 3.370 -3.274 1.00 97.38 235 TYR A O 1
ATOM 1985 N N . ASN A 1 236 ? -5.496 1.302 -3.979 1.00 97.38 236 ASN A N 1
ATOM 1986 C CA . ASN A 1 236 ? -5.761 0.655 -2.689 1.00 97.38 236 ASN A CA 1
ATOM 1987 C C . ASN A 1 236 ? -4.596 0.763 -1.689 1.00 97.38 236 ASN A C 1
ATOM 1989 O O . ASN A 1 236 ? -4.739 0.267 -0.575 1.00 97.38 236 ASN A O 1
ATOM 1993 N N . GLY A 1 237 ? -3.478 1.396 -2.054 1.00 96.69 237 GLY A N 1
ATOM 1994 C CA . GLY A 1 237 ? -2.304 1.570 -1.200 1.00 96.69 237 GLY A CA 1
ATOM 1995 C C . GLY A 1 237 ? -1.257 0.454 -1.295 1.00 96.69 237 GLY A C 1
ATOM 1996 O O . GLY A 1 237 ? -0.284 0.480 -0.548 1.00 96.69 237 GLY A O 1
ATOM 1997 N N . GLU A 1 238 ? -1.426 -0.526 -2.188 1.00 97.81 238 GLU A N 1
ATOM 1998 C CA . GLU A 1 238 ? -0.351 -1.481 -2.486 1.00 97.81 238 GLU A CA 1
ATOM 1999 C C . GLU A 1 238 ? 0.782 -0.806 -3.269 1.00 97.81 238 GLU A C 1
ATOM 2001 O O . GLU A 1 238 ? 0.524 -0.034 -4.191 1.00 97.81 238 GLU A O 1
ATOM 2006 N N . ILE A 1 239 ? 2.023 -1.139 -2.916 1.00 96.75 239 ILE A N 1
ATOM 2007 C CA . ILE A 1 239 ? 3.251 -0.659 -3.561 1.00 96.75 239 ILE A CA 1
ATOM 2008 C C . ILE A 1 239 ? 4.121 -1.880 -3.827 1.00 96.75 239 ILE A C 1
ATOM 2010 O O . ILE A 1 239 ? 4.409 -2.640 -2.898 1.00 96.75 239 ILE A O 1
ATOM 2014 N N . ILE A 1 240 ? 4.508 -2.098 -5.081 1.00 95.56 240 ILE A N 1
ATOM 2015 C CA . ILE A 1 240 ? 5.351 -3.235 -5.468 1.00 95.56 240 ILE A CA 1
ATOM 2016 C C . ILE A 1 240 ? 6.428 -2.761 -6.440 1.00 95.56 240 ILE A C 1
ATOM 2018 O O . ILE A 1 240 ? 6.110 -2.419 -7.581 1.00 95.56 240 ILE A O 1
ATOM 2022 N N . SER A 1 241 ? 7.688 -2.835 -6.020 1.00 95.25 241 SER A N 1
ATOM 2023 C CA . SER A 1 241 ? 8.868 -2.592 -6.853 1.00 95.25 241 SER A CA 1
ATOM 2024 C C . SER A 1 241 ? 9.375 -3.925 -7.414 1.00 95.25 241 SER A C 1
ATOM 2026 O O . SER A 1 241 ? 9.587 -4.892 -6.681 1.00 95.25 241 SER A O 1
ATOM 2028 N N . ASN A 1 242 ? 9.542 -4.008 -8.733 1.00 94.88 242 ASN A N 1
ATOM 2029 C CA . ASN A 1 242 ? 10.057 -5.195 -9.411 1.00 94.88 242 ASN A CA 1
ATOM 2030 C C . ASN A 1 242 ? 11.257 -4.824 -10.278 1.00 94.88 242 ASN A C 1
ATOM 2032 O O . ASN A 1 242 ? 11.256 -3.762 -10.896 1.00 94.88 242 ASN A O 1
ATOM 2036 N N . PHE A 1 243 ? 12.221 -5.735 -10.407 1.00 95.50 243 PHE A N 1
ATOM 2037 C CA . PHE A 1 243 ? 13.464 -5.479 -11.136 1.00 95.50 243 PHE A CA 1
ATOM 2038 C C . PHE A 1 243 ? 13.730 -6.508 -12.243 1.00 95.50 243 PHE A C 1
ATOM 2040 O O . PHE A 1 243 ? 13.119 -7.583 -12.303 1.00 95.50 243 PHE A O 1
ATOM 2047 N N . SER A 1 244 ? 14.627 -6.166 -13.164 1.00 92.69 244 SER A N 1
ATOM 2048 C CA . SER A 1 244 ? 15.113 -7.081 -14.200 1.00 92.69 244 SER A CA 1
ATOM 2049 C C . SER A 1 244 ? 15.812 -8.304 -13.586 1.00 92.69 244 SER A C 1
ATOM 2051 O O . SER A 1 244 ? 16.509 -8.164 -12.586 1.00 92.69 244 SER A O 1
ATOM 2053 N N . PRO A 1 245 ? 15.652 -9.516 -14.154 1.00 92.56 245 PRO A N 1
ATOM 2054 C CA . PRO A 1 245 ? 14.894 -9.860 -15.357 1.00 92.56 245 PRO A CA 1
ATOM 2055 C C . PRO A 1 245 ? 13.422 -10.205 -15.095 1.00 92.56 245 PRO A C 1
ATOM 2057 O O . PRO A 1 245 ? 12.702 -10.494 -16.052 1.00 92.56 245 PRO A O 1
ATOM 2060 N N . TYR A 1 246 ? 12.944 -10.198 -13.843 1.00 91.12 246 TYR A N 1
ATOM 2061 C CA . TYR A 1 246 ? 11.561 -10.581 -13.522 1.00 91.12 246 TYR A CA 1
ATOM 2062 C C . TYR A 1 246 ? 10.538 -9.739 -14.307 1.00 91.12 246 TYR A C 1
ATOM 2064 O O . TYR A 1 246 ? 9.597 -10.280 -14.891 1.00 91.12 246 TYR A O 1
ATOM 2072 N N . ILE A 1 247 ? 10.780 -8.429 -14.417 1.00 93.94 247 ILE A N 1
ATOM 2073 C CA . ILE A 1 247 ? 9.922 -7.485 -15.158 1.00 93.94 247 ILE A CA 1
ATOM 2074 C C . ILE A 1 247 ? 9.886 -7.703 -16.675 1.00 93.94 247 ILE A C 1
ATOM 2076 O O . ILE A 1 247 ? 9.036 -7.127 -17.351 1.00 93.94 247 ILE A O 1
ATOM 2080 N N . LEU A 1 248 ? 10.791 -8.517 -17.230 1.00 94.19 248 LEU A N 1
ATOM 2081 C CA . LEU A 1 248 ? 10.810 -8.829 -18.662 1.00 94.19 248 LEU A CA 1
ATOM 2082 C C . LEU A 1 248 ? 9.728 -9.851 -19.033 1.00 94.19 248 LEU A C 1
ATOM 2084 O O . LEU A 1 248 ? 9.296 -9.893 -20.182 1.00 94.19 248 LEU A O 1
ATOM 2088 N N . ASN A 1 249 ? 9.278 -10.659 -18.065 1.00 93.50 249 ASN A N 1
ATOM 2089 C CA . ASN A 1 249 ? 8.235 -11.669 -18.245 1.00 93.50 249 ASN A CA 1
ATOM 2090 C C . ASN A 1 249 ? 7.224 -11.622 -17.082 1.00 93.50 249 ASN A C 1
ATOM 2092 O O . ASN A 1 249 ? 7.113 -12.585 -16.315 1.00 93.50 249 ASN A O 1
ATOM 2096 N N . PRO A 1 250 ? 6.487 -10.508 -16.915 1.00 93.19 250 PRO A N 1
ATOM 2097 C CA . PRO A 1 250 ? 5.599 -10.340 -15.778 1.00 93.19 250 PRO A CA 1
ATOM 2098 C C . PRO A 1 250 ? 4.397 -11.281 -15.881 1.00 93.19 250 PRO A C 1
ATOM 2100 O O . PRO A 1 250 ? 3.741 -11.411 -16.921 1.00 93.19 250 PRO A O 1
ATOM 2103 N N . LYS A 1 251 ? 4.080 -11.926 -14.758 1.00 93.25 251 LYS A N 1
ATOM 2104 C CA . LYS A 1 251 ? 2.949 -12.852 -14.655 1.00 93.25 251 LYS A CA 1
ATOM 2105 C C . LYS A 1 251 ? 1.625 -12.083 -14.648 1.00 93.25 251 LYS A C 1
ATOM 2107 O O . LYS A 1 251 ? 1.526 -11.015 -14.044 1.00 93.25 251 LYS A O 1
ATOM 2112 N N . MET A 1 252 ? 0.598 -12.672 -15.259 1.00 95.00 252 MET A N 1
ATOM 2113 C CA . MET A 1 252 ? -0.793 -12.250 -15.076 1.00 95.00 252 MET A CA 1
ATOM 2114 C C . MET A 1 252 ? -1.176 -12.418 -13.607 1.00 95.00 252 MET A C 1
ATOM 2116 O O . MET A 1 252 ? -0.995 -13.502 -13.050 1.00 95.00 252 MET A O 1
ATOM 2120 N N . GLN A 1 253 ? -1.672 -11.360 -12.968 1.00 94.12 253 GLN A N 1
ATOM 2121 C CA . GLN A 1 253 ? -2.059 -11.407 -11.560 1.00 94.12 253 GLN A CA 1
ATOM 2122 C C . GLN A 1 253 ? -3.299 -10.553 -11.301 1.00 94.12 253 GLN A C 1
ATOM 2124 O O . GLN A 1 253 ? -3.515 -9.533 -11.951 1.00 94.12 253 GLN A O 1
ATOM 2129 N N . SER A 1 254 ? -4.082 -10.961 -10.303 1.00 95.38 254 SER A N 1
ATOM 2130 C CA . SER A 1 254 ? -5.201 -10.181 -9.777 1.00 95.38 254 SER A CA 1
ATOM 2131 C C . SER A 1 254 ? -4.664 -9.008 -8.959 1.00 95.38 254 SER A C 1
ATOM 2133 O O . SER A 1 254 ? -4.154 -9.198 -7.853 1.00 95.38 254 SER A O 1
ATOM 2135 N N . ARG A 1 255 ? -4.741 -7.793 -9.506 1.00 95.56 255 ARG A N 1
ATOM 2136 C CA . ARG A 1 255 ? -4.140 -6.572 -8.947 1.00 95.56 255 ARG A CA 1
ATOM 2137 C C . ARG A 1 255 ? -5.137 -5.416 -8.968 1.00 95.56 255 ARG A C 1
ATOM 2139 O O . ARG A 1 255 ? -6.000 -5.348 -9.846 1.00 95.56 255 ARG A O 1
ATOM 2146 N N . ALA A 1 256 ? -5.008 -4.501 -8.011 1.00 97.31 256 ALA A N 1
ATOM 2147 C CA . ALA A 1 256 ? -5.728 -3.233 -8.043 1.00 97.31 256 ALA A CA 1
ATOM 2148 C C . ALA A 1 256 ? -5.263 -2.360 -9.223 1.00 97.31 256 ALA A C 1
ATOM 2150 O O . ALA A 1 256 ? -4.274 -2.657 -9.898 1.00 97.31 256 ALA A O 1
ATOM 2151 N N . ILE A 1 257 ? -6.012 -1.295 -9.501 1.00 97.75 257 ILE A N 1
ATOM 2152 C CA . ILE A 1 257 ? -5.652 -0.332 -10.545 1.00 97.75 257 ILE A CA 1
ATOM 2153 C C . ILE A 1 257 ? -4.470 0.516 -10.053 1.00 97.75 257 ILE A C 1
ATOM 2155 O O . ILE A 1 257 ? -4.546 1.045 -8.934 1.00 97.75 257 ILE A O 1
ATOM 2159 N N . PRO A 1 258 ? -3.407 0.688 -10.863 1.00 98.00 258 PRO A N 1
ATOM 2160 C CA . PRO A 1 258 ? -2.319 1.595 -10.522 1.00 98.00 258 PRO A CA 1
ATOM 2161 C C . PRO A 1 258 ? -2.848 3.024 -10.375 1.00 98.00 258 PRO A C 1
ATOM 2163 O O . PRO A 1 258 ? -3.671 3.471 -11.165 1.00 98.00 258 PRO A O 1
ATOM 2166 N N . SER A 1 259 ? -2.371 3.744 -9.370 1.00 97.62 259 SER A N 1
ATOM 2167 C CA . SER A 1 259 ? -2.449 5.203 -9.278 1.00 97.62 259 SER A CA 1
ATOM 2168 C C . SER A 1 259 ? -1.306 5.852 -10.052 1.00 97.62 259 SER A C 1
ATOM 2170 O O . SER A 1 259 ? -1.532 6.782 -10.827 1.00 97.62 259 SER A O 1
ATOM 2172 N N . PHE A 1 260 ? -0.098 5.298 -9.944 1.00 96.69 260 PHE A N 1
ATOM 2173 C CA . PHE A 1 260 ? 0.957 5.546 -10.906 1.00 96.69 260 PHE A CA 1
ATOM 2174 C C . PHE A 1 260 ? 1.859 4.324 -11.083 1.00 96.69 260 PHE A C 1
ATOM 2176 O O . PHE A 1 260 ? 1.876 3.403 -10.269 1.00 96.69 260 PHE A O 1
ATOM 2183 N N . VAL A 1 261 ? 2.598 4.332 -12.186 1.00 98.44 261 VAL A N 1
ATOM 2184 C CA . VAL A 1 261 ? 3.670 3.379 -12.472 1.00 98.44 261 VAL A CA 1
ATOM 2185 C C . VAL A 1 261 ? 4.960 4.153 -12.688 1.00 98.44 261 VAL A C 1
ATOM 2187 O O . VAL A 1 261 ? 4.963 5.151 -13.418 1.00 98.44 261 VAL A O 1
ATOM 2190 N N . MET A 1 262 ? 6.047 3.684 -12.082 1.00 98.38 262 MET A N 1
ATOM 2191 C CA . MET A 1 262 ? 7.397 4.163 -12.352 1.00 98.38 262 MET A CA 1
ATOM 2192 C C . MET A 1 262 ? 8.165 3.141 -13.191 1.00 98.38 262 MET A C 1
ATOM 2194 O O . MET A 1 262 ? 8.119 1.942 -12.929 1.00 98.38 262 MET A O 1
ATOM 2198 N N . ILE A 1 263 ? 8.858 3.632 -14.219 1.00 98.50 263 ILE A N 1
ATOM 2199 C CA . ILE A 1 263 ? 9.647 2.816 -15.153 1.00 98.50 263 ILE A CA 1
ATOM 2200 C C . ILE A 1 263 ? 11.051 3.405 -15.215 1.00 98.50 263 ILE A C 1
ATOM 2202 O O . ILE A 1 263 ? 11.184 4.583 -15.561 1.00 98.50 263 ILE A O 1
ATOM 2206 N N . CYS A 1 264 ? 12.073 2.596 -14.938 1.00 98.06 264 CYS A N 1
ATOM 2207 C CA . CYS A 1 264 ? 13.479 2.980 -15.089 1.00 98.06 264 CYS A CA 1
ATOM 2208 C C . CYS A 1 264 ? 14.120 2.229 -16.262 1.00 98.06 264 CYS A C 1
ATOM 2210 O O . CYS A 1 264 ? 14.032 0.998 -16.351 1.00 98.06 264 CYS A O 1
ATOM 2212 N N . TRP A 1 265 ? 14.773 2.966 -17.160 1.00 98.25 265 TRP A N 1
ATOM 2213 C CA . TRP A 1 265 ? 15.463 2.401 -18.321 1.00 98.25 265 TRP A CA 1
ATOM 2214 C C . TRP A 1 265 ? 16.692 3.217 -18.721 1.00 98.25 265 TRP A C 1
ATOM 2216 O O . TRP A 1 265 ? 16.867 4.364 -18.308 1.00 98.25 265 TRP A O 1
ATOM 2226 N N . GLU A 1 266 ? 17.528 2.628 -19.568 1.00 97.75 266 GLU A N 1
ATOM 2227 C CA . GLU A 1 266 ? 18.666 3.294 -20.201 1.00 97.75 266 GLU A CA 1
ATOM 2228 C C . GLU A 1 266 ? 18.675 3.015 -21.706 1.00 97.75 266 GLU A C 1
ATOM 2230 O O . GLU A 1 266 ? 18.179 1.980 -22.162 1.00 97.75 266 GLU A O 1
ATOM 2235 N N . THR A 1 267 ? 19.260 3.931 -22.476 1.00 97.19 267 THR A N 1
ATOM 2236 C CA . THR A 1 267 ? 19.540 3.751 -23.915 1.00 97.19 267 THR A CA 1
ATOM 2237 C C . THR A 1 267 ? 21.028 3.835 -24.240 1.00 97.19 267 THR A C 1
ATOM 2239 O O . THR A 1 267 ? 21.447 3.465 -25.333 1.00 97.19 267 THR A O 1
ATOM 2242 N N . SER A 1 268 ? 21.848 4.310 -23.304 1.00 95.38 268 SER A N 1
ATOM 2243 C CA . SER A 1 268 ? 23.309 4.294 -23.380 1.00 95.38 268 SER A CA 1
ATOM 2244 C C . SER A 1 268 ? 23.907 4.580 -21.997 1.00 95.38 268 SER A C 1
ATOM 2246 O O . SER A 1 268 ? 23.191 4.961 -21.073 1.00 95.38 268 SER A O 1
ATOM 2248 N N . ALA A 1 269 ? 25.233 4.486 -21.854 1.00 93.00 269 ALA A N 1
ATOM 2249 C CA . ALA A 1 269 ? 25.936 4.837 -20.612 1.00 93.00 269 ALA A CA 1
ATOM 2250 C C . ALA A 1 269 ? 25.665 6.273 -20.122 1.00 93.00 269 ALA A C 1
ATOM 2252 O O . ALA A 1 269 ? 25.782 6.567 -18.938 1.00 93.00 269 ALA A O 1
ATOM 2253 N N . LYS A 1 270 ? 25.268 7.192 -21.010 1.00 93.19 270 LYS A N 1
ATOM 2254 C CA . LYS A 1 270 ? 25.000 8.597 -20.659 1.00 93.19 270 LYS A CA 1
ATOM 2255 C C . LYS A 1 270 ? 23.516 8.956 -20.664 1.00 93.19 270 LYS A C 1
ATOM 2257 O O . LYS A 1 270 ? 23.172 10.076 -20.301 1.00 93.19 270 LYS A O 1
ATOM 2262 N N . GLU A 1 271 ? 22.646 8.023 -21.037 1.00 95.75 271 GLU A N 1
ATOM 2263 C CA . GLU A 1 271 ? 21.214 8.260 -21.204 1.00 95.75 271 GLU A CA 1
ATOM 2264 C C . GLU A 1 271 ? 20.420 7.286 -20.343 1.00 95.75 271 GLU A C 1
ATOM 2266 O O . GLU A 1 271 ? 20.183 6.133 -20.714 1.00 95.75 271 GLU A O 1
ATOM 2271 N N . ARG A 1 272 ? 20.019 7.784 -19.174 1.00 97.00 272 ARG A N 1
ATOM 2272 C CA . ARG A 1 272 ? 19.232 7.056 -18.183 1.00 97.00 272 ARG A CA 1
ATOM 2273 C C . ARG A 1 272 ? 17.981 7.845 -17.869 1.00 97.00 272 ARG A C 1
ATOM 2275 O O . ARG A 1 272 ? 18.044 9.068 -17.718 1.00 97.00 272 ARG A O 1
ATOM 2282 N N . PHE A 1 273 ? 16.870 7.146 -17.720 1.00 98.31 273 PHE A N 1
ATOM 2283 C CA . PHE A 1 273 ? 15.566 7.764 -17.576 1.00 98.31 273 PHE A CA 1
ATOM 2284 C C . PHE A 1 273 ? 14.761 7.102 -16.469 1.00 98.31 273 PHE A C 1
ATOM 2286 O O . PHE A 1 273 ? 14.868 5.902 -16.211 1.00 98.31 273 PHE A O 1
ATOM 2293 N N . LEU A 1 274 ? 13.929 7.917 -15.836 1.00 97.75 274 LEU A N 1
ATOM 2294 C CA . LEU A 1 274 ? 12.866 7.495 -14.943 1.00 97.75 274 LEU A CA 1
ATOM 2295 C C . LEU A 1 274 ? 11.585 8.158 -15.424 1.00 97.75 274 LEU A C 1
ATOM 2297 O O . LEU A 1 274 ? 11.567 9.362 -15.690 1.00 97.75 274 LEU A O 1
ATOM 2301 N N . SER A 1 275 ? 10.501 7.395 -15.508 1.00 98.38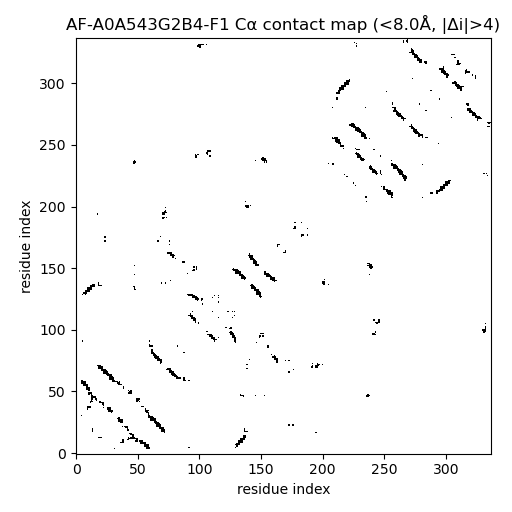 275 SER A N 1
ATOM 2302 C CA . SER A 1 275 ? 9.178 7.952 -15.780 1.00 98.38 275 SER A CA 1
ATOM 2303 C C . SER A 1 275 ? 8.217 7.762 -14.623 1.00 98.38 275 SER A C 1
ATOM 2305 O O . SER A 1 275 ? 8.410 6.892 -13.781 1.00 98.38 275 SER A O 1
ATOM 2307 N N . ARG A 1 276 ? 7.168 8.585 -14.602 1.00 98.44 276 ARG A N 1
ATOM 2308 C CA . ARG A 1 276 ? 5.961 8.370 -13.806 1.00 98.44 276 ARG A CA 1
ATOM 2309 C C . ARG A 1 276 ? 4.743 8.530 -14.705 1.00 98.44 276 ARG A C 1
ATOM 2311 O O . ARG A 1 276 ? 4.539 9.600 -15.284 1.00 98.44 276 ARG A O 1
ATOM 2318 N N . VAL A 1 277 ? 3.954 7.469 -14.816 1.00 98.69 277 VAL A N 1
ATOM 2319 C CA . VAL A 1 277 ? 2.683 7.431 -15.547 1.00 98.69 277 VAL A CA 1
ATOM 2320 C C . VAL A 1 277 ? 1.554 7.428 -14.525 1.00 98.69 277 VAL A C 1
ATOM 2322 O O . VAL A 1 277 ? 1.392 6.441 -13.818 1.00 98.69 277 VAL A O 1
ATOM 2325 N N . PHE A 1 278 ? 0.794 8.517 -14.436 1.00 98.62 278 PHE A N 1
ATOM 2326 C CA . PHE A 1 278 ? -0.313 8.689 -13.492 1.00 98.62 278 PHE A CA 1
ATOM 2327 C C . PHE A 1 278 ? -1.626 8.288 -14.150 1.00 98.62 278 PHE A C 1
ATOM 2329 O O . PHE A 1 278 ? -2.022 8.883 -15.149 1.00 98.62 278 PHE A O 1
ATOM 2336 N N . PHE A 1 279 ? -2.299 7.290 -13.598 1.00 98.56 279 PHE A N 1
ATOM 2337 C CA . PHE A 1 279 ? -3.537 6.754 -14.151 1.00 98.56 279 PHE A CA 1
ATOM 2338 C C . PHE A 1 279 ? -4.744 7.509 -13.619 1.00 98.56 279 PHE A C 1
ATOM 2340 O O . PHE A 1 279 ? -4.732 7.986 -12.492 1.00 98.56 279 PHE A O 1
ATOM 2347 N N . ASN A 1 280 ? -5.813 7.532 -14.412 1.00 97.81 280 ASN A N 1
ATOM 2348 C CA . ASN A 1 280 ? -7.121 7.976 -13.959 1.00 97.81 280 ASN A CA 1
ATOM 2349 C C . ASN A 1 280 ? -7.933 6.765 -13.477 1.00 97.81 280 ASN A C 1
ATOM 2351 O O . ASN A 1 280 ? -8.247 5.886 -14.291 1.00 97.81 280 ASN A O 1
ATOM 2355 N N . TRP A 1 281 ? -8.286 6.695 -12.187 1.00 97.44 281 TRP A N 1
ATOM 2356 C CA . TRP A 1 281 ? -8.997 5.528 -11.643 1.00 97.44 281 TRP A CA 1
ATOM 2357 C C . TRP A 1 281 ? -10.311 5.235 -12.376 1.00 97.44 281 TRP A C 1
ATOM 2359 O O . TRP A 1 281 ? -10.542 4.097 -12.778 1.00 97.44 281 TRP A O 1
ATOM 2369 N N . GLU A 1 282 ? -11.166 6.243 -12.574 1.00 97.00 282 GLU A N 1
ATOM 2370 C CA . GLU A 1 282 ? -12.510 6.057 -13.137 1.00 97.00 282 GLU A CA 1
ATOM 2371 C C . GLU A 1 282 ? -12.453 5.532 -14.572 1.00 97.00 282 GLU A C 1
ATOM 2373 O O . GLU A 1 282 ? -13.102 4.530 -14.891 1.00 97.00 282 GLU A O 1
ATOM 2378 N N . LYS A 1 283 ? -11.629 6.163 -15.419 1.00 97.06 283 LYS A N 1
ATOM 2379 C CA . LYS A 1 283 ? -11.459 5.770 -16.826 1.00 97.06 283 LYS A CA 1
ATOM 2380 C C . LYS A 1 283 ? -10.832 4.386 -16.939 1.00 97.06 283 LYS A C 1
ATOM 2382 O O . LYS A 1 283 ? -11.340 3.539 -17.673 1.00 97.06 283 LYS A O 1
ATOM 2387 N N . THR A 1 284 ? -9.785 4.118 -16.161 1.00 97.50 284 THR A N 1
ATOM 2388 C CA . THR A 1 284 ? -9.097 2.818 -16.183 1.00 97.50 284 THR A CA 1
ATOM 2389 C C . THR A 1 284 ? -10.008 1.698 -15.677 1.00 97.50 284 THR A C 1
ATOM 2391 O O . THR A 1 284 ? -10.070 0.629 -16.279 1.00 97.50 284 THR A O 1
ATOM 2394 N N . ASN A 1 285 ? -10.784 1.948 -14.619 1.00 97.12 285 ASN A N 1
ATOM 2395 C CA . ASN A 1 285 ? -11.765 1.006 -14.079 1.00 97.12 285 ASN A CA 1
ATOM 2396 C C . ASN A 1 285 ? -12.882 0.704 -15.080 1.00 97.12 285 ASN A C 1
ATOM 2398 O O . ASN A 1 285 ? -13.278 -0.451 -15.219 1.00 97.12 285 ASN A O 1
ATOM 2402 N N . ALA A 1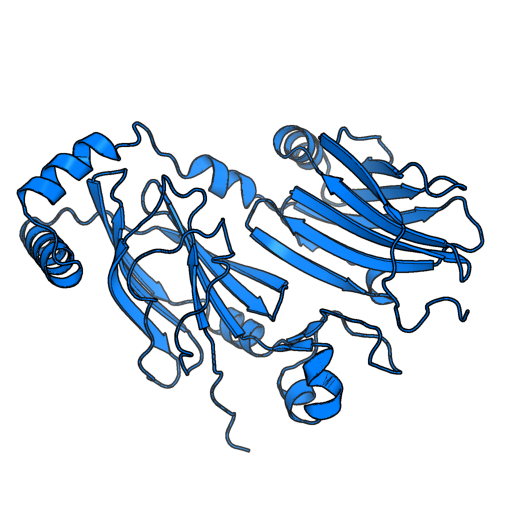 286 ? -13.391 1.717 -15.785 1.00 96.25 286 ALA A N 1
ATOM 2403 C CA . ALA A 1 286 ? -14.397 1.515 -16.823 1.00 96.25 286 ALA A CA 1
ATOM 2404 C C . ALA A 1 286 ? -13.862 0.634 -17.962 1.00 96.25 286 ALA A C 1
ATOM 2406 O O . ALA A 1 286 ? -14.548 -0.290 -18.395 1.00 96.25 286 ALA A O 1
ATOM 2407 N N . LEU A 1 287 ? -12.624 0.874 -18.403 1.00 96.31 287 LEU A N 1
ATOM 2408 C CA . LEU A 1 287 ? -11.978 0.066 -19.435 1.00 96.31 287 LEU A CA 1
ATOM 2409 C C . LEU A 1 287 ? -11.753 -1.378 -18.975 1.00 96.31 287 LEU A C 1
ATOM 2411 O O . LEU A 1 287 ? -12.159 -2.299 -19.674 1.00 96.31 287 LEU A O 1
ATOM 2415 N N . LEU A 1 288 ? -11.177 -1.585 -17.788 1.00 95.94 288 LEU A N 1
ATOM 2416 C CA . LEU A 1 288 ? -10.882 -2.922 -17.264 1.00 95.94 288 LEU A CA 1
ATOM 2417 C C . LEU A 1 288 ? -12.135 -3.748 -16.956 1.00 95.94 288 LEU A C 1
ATOM 2419 O O . LEU A 1 288 ? -12.110 -4.955 -17.142 1.00 95.94 288 LEU A O 1
ATOM 2423 N N . LYS A 1 289 ? -13.243 -3.128 -16.528 1.00 94.38 289 LYS A N 1
ATOM 2424 C CA . LYS A 1 289 ? -14.527 -3.834 -16.348 1.00 94.38 289 LYS A CA 1
ATOM 2425 C C . LYS A 1 289 ? -15.102 -4.377 -17.650 1.00 94.38 289 LYS A C 1
ATOM 2427 O O . LYS A 1 289 ? -15.787 -5.393 -17.636 1.00 94.38 289 LYS A O 1
ATOM 2432 N N . ASN A 1 290 ? -14.872 -3.658 -18.744 1.00 91.12 290 ASN A N 1
ATOM 2433 C CA . ASN A 1 290 ? -15.326 -4.054 -20.073 1.00 91.12 290 ASN A CA 1
ATOM 2434 C C . ASN A 1 290 ? -14.305 -4.955 -20.779 1.00 91.12 290 ASN A C 1
ATOM 2436 O O . ASN A 1 290 ? -14.626 -5.578 -21.790 1.00 91.12 290 ASN A O 1
ATOM 2440 N N . ALA A 1 291 ? -13.081 -5.011 -20.261 1.00 82.62 291 ALA A N 1
ATOM 2441 C CA . ALA A 1 291 ? -12.036 -5.882 -20.746 1.00 82.62 291 ALA A CA 1
ATOM 2442 C C . ALA A 1 291 ? -12.148 -7.259 -20.068 1.00 82.62 291 ALA A C 1
ATOM 2444 O O . ALA A 1 291 ? -12.564 -7.374 -18.918 1.00 82.62 291 ALA A O 1
ATOM 2445 N N . GLY A 1 292 ? -11.844 -8.327 -20.807 1.00 81.50 292 GLY A N 1
ATOM 2446 C CA . GLY A 1 292 ? -11.926 -9.697 -20.293 1.00 81.50 292 GLY A CA 1
ATOM 2447 C C . GLY A 1 292 ? -10.856 -10.012 -19.238 1.00 81.50 292 GLY A C 1
ATOM 2448 O O . GLY A 1 292 ? -10.274 -9.132 -18.616 1.00 81.50 292 GLY A O 1
ATOM 2449 N N . GLU A 1 293 ? -10.545 -11.293 -19.049 1.00 82.50 293 GLU A N 1
ATOM 2450 C CA . GLU A 1 293 ? -9.640 -11.738 -17.973 1.00 82.50 293 GLU A CA 1
ATOM 2451 C C . GLU A 1 293 ? -8.138 -11.613 -18.292 1.00 82.50 293 GLU A C 1
ATOM 2453 O O . GLU A 1 293 ? -7.309 -11.825 -17.413 1.00 82.50 293 GLU A O 1
ATOM 2458 N N . ASN A 1 294 ? -7.773 -11.264 -19.529 1.00 90.12 294 ASN A N 1
ATOM 2459 C CA . ASN A 1 294 ? -6.385 -11.240 -19.997 1.00 90.12 294 ASN A CA 1
ATOM 2460 C C . ASN A 1 294 ? -5.976 -9.829 -20.414 1.00 90.12 294 ASN A C 1
ATOM 2462 O O . ASN A 1 294 ? -5.916 -9.523 -21.605 1.00 90.12 294 ASN A O 1
ATOM 2466 N N . ASN A 1 295 ? -5.723 -8.968 -19.429 1.00 96.88 295 ASN A N 1
ATOM 2467 C CA . ASN A 1 295 ? -5.395 -7.571 -19.685 1.00 96.88 295 ASN A CA 1
ATOM 2468 C C . ASN A 1 295 ? -3.891 -7.317 -19.667 1.00 96.88 295 ASN A C 1
ATOM 2470 O O . ASN A 1 295 ? -3.192 -7.739 -18.748 1.00 96.88 295 ASN A O 1
ATOM 2474 N N . THR A 1 296 ? -3.399 -6.559 -20.640 1.00 97.94 296 THR A N 1
ATOM 2475 C CA . THR A 1 296 ? -2.003 -6.122 -20.682 1.00 97.94 296 THR A CA 1
ATOM 2476 C C . THR A 1 296 ? -1.938 -4.613 -20.834 1.00 97.94 296 THR A C 1
ATOM 2478 O O . THR A 1 296 ? -2.354 -4.070 -21.861 1.00 97.94 296 THR A O 1
ATOM 2481 N N . PHE A 1 297 ? -1.363 -3.948 -19.832 1.00 98.44 297 PHE A N 1
ATOM 2482 C CA . PHE A 1 297 ? -0.913 -2.567 -19.971 1.00 98.44 297 PHE A CA 1
ATOM 2483 C C . PHE A 1 297 ? 0.384 -2.533 -20.773 1.00 98.44 297 PHE A C 1
ATOM 2485 O O . PHE A 1 297 ? 1.358 -3.202 -20.437 1.00 98.44 297 PHE A O 1
ATOM 2492 N N . GLN A 1 298 ? 0.413 -1.764 -21.848 1.00 98.50 298 GLN A N 1
ATOM 2493 C CA . GLN A 1 298 ? 1.582 -1.639 -22.705 1.00 98.50 298 GLN A CA 1
ATOM 2494 C C . GLN A 1 298 ? 2.111 -0.218 -22.613 1.00 98.50 298 GLN A C 1
ATOM 2496 O O . GLN A 1 298 ? 1.351 0.739 -22.729 1.00 98.50 298 GLN A O 1
ATOM 2501 N N . PHE A 1 299 ? 3.416 -0.102 -22.415 1.00 98.69 299 PHE A N 1
ATOM 2502 C CA . PHE A 1 299 ? 4.130 1.163 -22.356 1.00 98.69 299 PHE A CA 1
ATOM 2503 C C . PHE A 1 299 ? 5.113 1.180 -23.519 1.00 98.69 299 PHE A C 1
ATOM 2505 O O . PHE A 1 299 ? 6.067 0.395 -23.550 1.00 98.69 299 PHE A O 1
ATOM 2512 N N . HIS A 1 300 ? 4.844 2.026 -24.506 1.00 98.56 300 HIS A N 1
ATOM 2513 C CA . HIS A 1 300 ? 5.671 2.155 -25.695 1.00 98.56 300 HIS A CA 1
ATOM 2514 C C . HIS A 1 300 ? 6.462 3.460 -25.644 1.00 98.56 300 HIS A C 1
ATOM 2516 O O . HIS A 1 300 ? 5.895 4.550 -25.695 1.00 98.56 300 HIS A O 1
ATOM 2522 N N . ILE A 1 301 ? 7.777 3.336 -25.490 1.00 98.69 301 ILE A N 1
ATOM 2523 C CA . ILE A 1 301 ? 8.711 4.453 -25.365 1.00 98.69 301 ILE A CA 1
ATOM 2524 C C . ILE A 1 301 ? 9.261 4.777 -26.756 1.00 98.69 301 ILE A C 1
ATOM 2526 O O . ILE A 1 301 ? 9.835 3.906 -27.415 1.00 98.69 301 ILE A O 1
ATOM 2530 N N . ASN A 1 302 ? 9.122 6.028 -27.198 1.00 98.25 302 ASN A N 1
ATOM 2531 C CA . ASN A 1 302 ? 9.666 6.440 -28.493 1.00 98.25 302 ASN A CA 1
ATOM 2532 C C . ASN A 1 302 ? 11.201 6.372 -28.517 1.00 98.25 302 ASN A C 1
ATOM 2534 O O . ASN A 1 302 ? 11.868 6.311 -27.481 1.00 98.25 302 ASN A O 1
ATOM 2538 N N . LYS A 1 303 ? 11.775 6.436 -29.715 1.00 97.06 303 LYS A N 1
ATOM 2539 C CA . LYS A 1 303 ? 13.221 6.324 -29.937 1.00 97.06 303 LYS A CA 1
ATOM 2540 C C . LYS A 1 303 ? 14.064 7.298 -29.101 1.00 97.06 303 LYS A C 1
ATOM 2542 O O . LYS A 1 303 ? 15.123 6.913 -28.603 1.00 97.06 303 LYS A O 1
ATOM 2547 N N . GLU A 1 304 ? 13.589 8.530 -28.918 1.00 96.12 304 GLU A N 1
ATOM 2548 C CA . GLU A 1 304 ? 14.272 9.599 -28.175 1.00 96.12 304 GLU A CA 1
ATOM 2549 C C . GLU A 1 304 ? 14.005 9.573 -26.658 1.00 96.12 304 GLU A C 1
ATOM 2551 O O . GLU A 1 304 ? 14.476 10.458 -25.948 1.00 96.12 304 GLU A O 1
ATOM 2556 N N . SER A 1 305 ? 13.243 8.598 -26.142 1.00 96.38 305 SER A N 1
ATOM 2557 C CA . SER A 1 305 ? 12.874 8.508 -24.717 1.00 96.38 305 SER A CA 1
ATOM 2558 C C . SER A 1 305 ? 12.183 9.767 -24.162 1.00 96.38 305 SER A C 1
ATOM 2560 O O . SER A 1 305 ? 12.286 10.079 -22.979 1.00 96.38 305 SER A O 1
ATOM 2562 N N . SER A 1 306 ? 11.460 10.501 -25.009 1.00 96.62 306 SER A N 1
ATOM 2563 C CA . SER A 1 306 ? 10.771 11.754 -24.666 1.00 96.62 306 SER A CA 1
ATOM 2564 C C . SER A 1 306 ? 9.253 11.603 -24.532 1.00 96.62 306 SER A C 1
ATOM 2566 O O . SER A 1 306 ? 8.585 12.497 -24.011 1.00 96.62 306 SER A O 1
ATOM 2568 N N . LYS A 1 307 ? 8.697 10.467 -24.963 1.00 97.88 307 LYS A N 1
ATOM 2569 C CA . LYS A 1 307 ? 7.270 10.152 -24.910 1.00 97.88 307 LYS A CA 1
ATOM 2570 C C . LYS A 1 307 ? 7.054 8.681 -24.557 1.00 97.88 307 LYS A C 1
ATOM 2572 O O . LYS A 1 307 ? 7.765 7.809 -25.049 1.00 97.88 307 LYS A O 1
ATOM 2577 N N . ILE A 1 308 ? 6.021 8.423 -23.756 1.00 98.56 308 ILE A N 1
ATOM 2578 C CA . ILE A 1 308 ? 5.482 7.080 -23.520 1.00 98.56 308 ILE A CA 1
ATOM 2579 C C . ILE A 1 308 ? 4.027 7.071 -23.976 1.00 98.56 308 ILE A C 1
ATOM 2581 O O . ILE A 1 308 ? 3.224 7.877 -23.504 1.00 98.56 308 ILE A O 1
ATOM 2585 N N . GLU A 1 309 ? 3.693 6.179 -24.899 1.00 98.38 309 GLU A N 1
ATOM 2586 C CA . GLU A 1 309 ? 2.311 5.827 -25.207 1.00 98.38 309 GLU A CA 1
ATOM 2587 C C . GLU A 1 309 ? 1.858 4.695 -24.283 1.00 98.38 309 GLU A C 1
ATOM 2589 O O . GLU A 1 309 ? 2.586 3.723 -24.071 1.00 98.38 309 GLU A O 1
ATOM 2594 N N . VAL A 1 310 ? 0.660 4.838 -23.717 1.00 98.62 310 VAL A N 1
ATOM 2595 C CA . VAL A 1 310 ? 0.083 3.869 -22.785 1.00 98.62 310 VAL A CA 1
ATOM 2596 C C . VAL A 1 310 ? -1.137 3.244 -23.438 1.00 98.62 310 VAL A C 1
ATOM 2598 O O . VAL A 1 310 ? -2.061 3.948 -23.850 1.00 98.62 310 VAL A O 1
ATOM 2601 N N . LEU A 1 311 ? -1.143 1.918 -23.523 1.00 98.25 311 LEU A N 1
ATOM 2602 C CA . LEU A 1 311 ? -2.231 1.149 -24.108 1.00 98.25 311 LEU A CA 1
ATOM 2603 C C . LEU A 1 311 ? -2.742 0.104 -23.119 1.00 98.25 311 LEU A C 1
ATOM 2605 O O . LEU A 1 311 ? -2.001 -0.400 -22.278 1.00 98.25 311 LEU A O 1
ATOM 2609 N N . LEU A 1 312 ? -4.007 -0.265 -23.271 1.00 97.81 31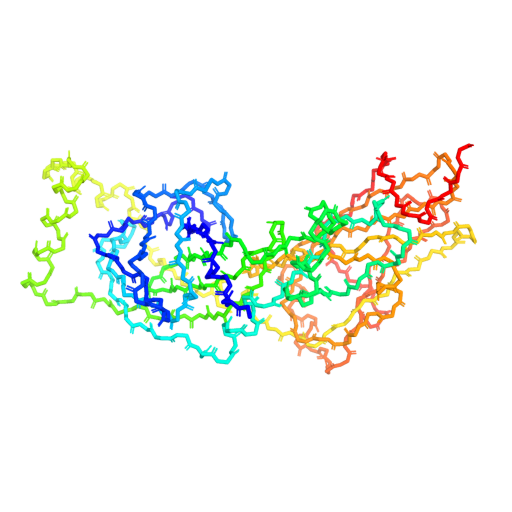2 LEU A N 1
ATOM 2610 C CA . LEU A 1 312 ? -4.614 -1.440 -22.668 1.00 97.81 312 LEU A CA 1
ATOM 2611 C C . LEU A 1 312 ? -5.080 -2.347 -23.804 1.00 97.81 312 LEU A C 1
ATOM 2613 O O . LEU A 1 312 ? -5.915 -1.953 -24.618 1.00 97.81 312 LEU A O 1
ATOM 2617 N N . ASN A 1 313 ? -4.539 -3.562 -23.871 1.00 96.31 313 ASN A N 1
ATOM 2618 C CA . ASN A 1 313 ? -4.884 -4.542 -24.908 1.00 96.31 313 ASN A CA 1
ATOM 2619 C C . ASN A 1 313 ? -4.740 -3.976 -26.337 1.00 96.31 313 ASN A C 1
ATOM 2621 O O . ASN A 1 313 ? -5.628 -4.150 -27.171 1.00 96.31 313 ASN A O 1
ATOM 2625 N N . ASN A 1 314 ? -3.624 -3.290 -26.613 1.00 95.38 314 ASN A N 1
ATOM 2626 C CA . ASN A 1 314 ? -3.315 -2.598 -27.874 1.00 95.38 314 ASN A CA 1
ATOM 2627 C C . ASN A 1 314 ? -4.204 -1.389 -28.218 1.00 95.38 314 ASN A C 1
ATOM 2629 O O . ASN A 1 314 ? -4.088 -0.857 -29.318 1.00 95.38 314 ASN A O 1
ATOM 2633 N N . ASN A 1 315 ? -5.066 -0.930 -27.308 1.00 95.62 315 ASN A N 1
ATOM 2634 C CA . ASN A 1 315 ? -5.850 0.290 -27.500 1.00 95.62 315 ASN A CA 1
ATOM 2635 C C . ASN A 1 315 ? -5.293 1.408 -26.615 1.00 95.62 315 ASN A C 1
ATOM 2637 O O . ASN A 1 315 ? -5.140 1.176 -25.413 1.00 95.62 315 ASN A O 1
ATOM 2641 N N . PRO A 1 316 ? -5.001 2.604 -27.156 1.00 96.94 316 PRO A N 1
ATOM 2642 C CA . PRO A 1 316 ? -4.560 3.735 -26.350 1.00 96.94 316 PRO A CA 1
ATOM 2643 C C . PRO A 1 316 ? -5.549 4.041 -25.227 1.00 96.94 316 PRO A C 1
ATOM 2645 O O . PRO A 1 316 ? -6.765 4.005 -25.432 1.00 96.94 316 PRO A O 1
ATOM 2648 N N . ILE A 1 317 ? -5.023 4.359 -24.048 1.00 96.94 317 ILE A N 1
ATOM 2649 C CA . ILE A 1 317 ? -5.835 4.768 -22.903 1.00 96.94 317 ILE A CA 1
ATOM 2650 C C . ILE A 1 317 ? -5.475 6.176 -22.460 1.00 96.94 317 ILE A C 1
ATOM 2652 O O . ILE A 1 317 ? -4.350 6.644 -22.633 1.00 96.94 317 ILE A O 1
ATOM 2656 N N . GLU A 1 318 ? -6.445 6.844 -21.851 1.00 95.50 318 GLU A N 1
ATOM 2657 C CA . GLU A 1 318 ? -6.212 8.137 -21.234 1.00 95.50 318 GLU A CA 1
ATOM 2658 C C . GLU A 1 318 ? -5.618 7.961 -19.833 1.00 95.50 318 GLU A C 1
ATOM 2660 O O . GLU A 1 318 ? -6.172 7.260 -18.984 1.00 95.50 318 GLU A O 1
ATOM 2665 N N . VAL A 1 319 ? -4.496 8.634 -19.603 1.00 97.62 319 VAL A N 1
ATOM 2666 C CA . VAL A 1 319 ? -3.807 8.737 -18.315 1.00 97.62 319 VAL A CA 1
ATOM 2667 C C . VAL A 1 319 ? -3.767 10.210 -17.906 1.00 97.62 319 VAL A C 1
ATOM 2669 O O . VAL A 1 319 ? -3.715 11.084 -18.771 1.00 97.62 319 VAL A O 1
ATOM 2672 N N . ASP A 1 320 ? -3.785 10.502 -16.606 1.00 98.31 320 ASP A N 1
ATOM 2673 C CA . ASP A 1 320 ? -3.825 11.880 -16.100 1.00 98.31 320 ASP A CA 1
ATOM 2674 C C . ASP A 1 320 ? -2.543 12.651 -16.453 1.00 98.31 320 ASP A C 1
ATOM 2676 O O . ASP A 1 320 ? -2.588 13.839 -16.769 1.00 98.31 320 ASP A O 1
ATOM 2680 N N . SER A 1 321 ? -1.378 11.991 -16.404 1.00 98.06 321 SER A N 1
ATOM 2681 C CA . SER A 1 321 ? -0.136 12.550 -16.952 1.00 98.06 321 SER A CA 1
ATOM 2682 C C . SER A 1 321 ? 0.955 11.499 -17.150 1.00 98.06 321 SER A C 1
ATOM 2684 O O . SER A 1 321 ? 1.016 10.499 -16.438 1.00 98.06 321 SER A O 1
ATOM 2686 N N . VAL A 1 322 ? 1.869 11.774 -18.080 1.00 98.50 322 VAL A N 1
ATOM 2687 C CA . VAL A 1 322 ? 3.135 11.049 -18.251 1.00 98.50 322 VAL A CA 1
ATOM 2688 C C . VAL A 1 322 ? 4.267 12.038 -18.035 1.00 98.50 322 VAL A C 1
ATOM 2690 O O . VAL A 1 322 ? 4.265 13.124 -18.614 1.00 98.50 322 VAL A O 1
ATOM 2693 N N . ARG A 1 323 ? 5.236 11.676 -17.197 1.00 98.25 323 ARG A N 1
ATOM 2694 C CA . ARG A 1 323 ? 6.413 12.503 -16.918 1.00 98.25 323 ARG A CA 1
ATOM 2695 C C . ARG A 1 323 ? 7.663 11.662 -17.089 1.00 98.25 323 ARG A C 1
ATOM 2697 O O . ARG A 1 323 ? 7.698 10.551 -16.573 1.00 98.25 323 ARG A O 1
ATOM 2704 N N . ILE A 1 324 ? 8.662 12.184 -17.791 1.00 98.38 324 ILE A N 1
ATOM 2705 C CA . ILE A 1 324 ? 9.955 11.526 -18.002 1.00 98.38 324 ILE A CA 1
ATOM 2706 C C . ILE A 1 324 ? 11.053 12.466 -17.522 1.00 98.38 324 ILE A C 1
ATOM 2708 O O . ILE A 1 324 ? 11.021 13.664 -17.802 1.00 98.38 324 ILE A O 1
ATOM 2712 N N . TYR A 1 325 ? 12.013 11.910 -16.795 1.00 97.38 325 TYR A N 1
ATOM 2713 C CA . TYR A 1 325 ? 13.114 12.626 -16.177 1.00 97.38 325 TYR A CA 1
ATOM 2714 C C . TYR A 1 325 ? 14.436 11.945 -16.530 1.00 97.38 325 TYR A C 1
ATOM 2716 O O . TYR A 1 325 ? 14.484 10.712 -16.559 1.00 97.38 325 TYR A O 1
ATOM 2724 N N . PRO A 1 326 ? 15.524 12.708 -16.728 1.00 96.94 326 PRO A N 1
ATOM 2725 C CA . PRO A 1 326 ? 16.865 12.159 -16.608 1.00 96.94 326 PRO A CA 1
ATOM 2726 C C . PRO A 1 326 ? 17.034 11.507 -15.233 1.00 96.94 326 PRO A C 1
ATOM 2728 O O . PRO A 1 326 ? 16.564 12.039 -14.225 1.00 96.94 326 PRO A O 1
ATOM 2731 N N . SER A 1 327 ? 17.704 10.363 -15.193 1.00 94.75 327 SER A N 1
ATOM 2732 C CA . SER A 1 327 ? 17.946 9.608 -13.967 1.00 94.75 327 SER A CA 1
ATOM 2733 C C . SER A 1 327 ? 19.438 9.450 -13.699 1.00 94.75 327 SER A C 1
ATOM 2735 O O . SER A 1 327 ? 20.267 9.422 -14.609 1.00 94.75 327 SER A O 1
ATOM 2737 N N . HIS A 1 328 ? 19.782 9.325 -12.422 1.00 91.50 328 HIS A N 1
ATOM 2738 C CA . HIS A 1 328 ? 21.121 8.942 -11.976 1.00 91.50 328 HIS A CA 1
ATOM 2739 C C . HIS A 1 328 ? 21.154 7.535 -11.379 1.00 91.50 328 HIS A C 1
ATOM 2741 O O . HIS A 1 328 ? 22.230 7.080 -10.995 1.00 91.50 328 HIS A O 1
ATOM 2747 N N . LEU A 1 329 ? 20.002 6.857 -11.319 1.00 92.06 329 LEU A N 1
ATOM 2748 C CA . LEU A 1 329 ? 19.899 5.497 -10.804 1.00 92.06 329 LEU A CA 1
ATOM 2749 C C . LEU A 1 329 ? 20.786 4.548 -11.613 1.00 92.06 329 LEU A C 1
ATOM 2751 O O . LEU A 1 329 ? 21.016 4.747 -12.811 1.00 92.06 329 LEU A O 1
ATOM 2755 N N . ARG A 1 330 ? 21.307 3.540 -10.922 1.00 91.38 330 ARG A N 1
ATOM 2756 C CA . ARG A 1 330 ? 22.099 2.454 -11.484 1.00 91.38 330 ARG A CA 1
ATOM 2757 C C . ARG A 1 330 ? 21.464 1.138 -11.093 1.00 91.38 330 ARG A C 1
ATOM 2759 O O . ARG A 1 330 ? 20.830 1.017 -10.050 1.00 91.38 330 ARG A O 1
ATOM 2766 N N . PHE A 1 331 ? 21.668 0.166 -11.959 1.00 93.50 331 PHE A N 1
ATOM 2767 C CA . PHE A 1 331 ? 21.216 -1.197 -11.786 1.00 93.50 331 PHE A CA 1
ATOM 2768 C C . PHE A 1 331 ? 22.366 -2.128 -12.141 1.00 93.50 331 PHE A C 1
ATOM 2770 O O . PHE A 1 331 ? 23.338 -1.720 -12.783 1.00 93.50 331 PHE A O 1
ATOM 2777 N N . ARG A 1 332 ? 22.254 -3.389 -11.732 1.00 92.06 332 ARG A N 1
ATOM 2778 C CA . ARG A 1 332 ? 23.299 -4.398 -11.917 1.00 92.06 332 ARG A CA 1
ATOM 2779 C C . ARG A 1 332 ? 23.754 -4.518 -13.375 1.00 92.06 332 ARG A C 1
ATOM 2781 O O . ARG A 1 332 ? 24.944 -4.599 -13.655 1.00 92.06 332 ARG A O 1
ATOM 2788 N N . ASP A 1 333 ? 22.795 -4.451 -14.298 1.00 91.62 333 ASP A N 1
ATOM 2789 C CA . ASP A 1 333 ? 23.017 -4.589 -15.741 1.00 91.62 333 ASP A CA 1
ATOM 2790 C C . ASP A 1 333 ? 23.063 -3.234 -16.490 1.00 91.62 333 ASP A C 1
ATOM 2792 O O . ASP A 1 333 ? 22.897 -3.189 -17.719 1.00 91.62 333 ASP A O 1
ATOM 2796 N N . SER A 1 334 ? 23.256 -2.113 -15.781 1.00 93.81 334 SER A N 1
ATOM 2797 C CA . SER A 1 334 ? 23.417 -0.783 -16.392 1.00 93.81 334 SER A CA 1
ATOM 2798 C C . SER A 1 334 ? 24.596 -0.746 -17.372 1.00 93.81 334 SER A C 1
ATOM 2800 O O . SER A 1 334 ? 25.564 -1.503 -17.265 1.00 93.81 334 SER A O 1
ATOM 2802 N N . TYR A 1 335 ? 24.545 0.161 -18.348 1.00 93.25 335 TYR A N 1
ATOM 2803 C CA . TYR A 1 335 ? 25.713 0.436 -19.183 1.00 93.25 335 TYR A CA 1
ATOM 2804 C C . TYR A 1 335 ? 26.864 1.003 -18.336 1.00 93.25 335 TYR A C 1
ATOM 2806 O O . TYR A 1 335 ? 26.656 1.897 -17.510 1.00 93.25 335 TYR A O 1
ATOM 2814 N N . THR A 1 336 ? 28.076 0.496 -18.570 1.00 87.25 336 THR A N 1
ATOM 2815 C CA . THR A 1 336 ? 29.314 0.997 -17.958 1.00 87.25 336 THR A CA 1
ATOM 2816 C C . THR A 1 336 ? 29.722 2.322 -18.597 1.00 87.25 336 THR A C 1
ATOM 2818 O O . THR A 1 336 ? 29.679 2.435 -19.825 1.00 87.25 336 THR A O 1
ATOM 2821 N N . ASP A 1 337 ? 30.106 3.294 -17.767 1.00 77.12 337 ASP A N 1
ATOM 2822 C CA . ASP A 1 337 ? 30.520 4.640 -18.195 1.00 77.12 337 ASP A CA 1
ATOM 2823 C C . ASP A 1 337 ? 31.880 4.675 -18.911 1.00 77.12 337 ASP A C 1
ATOM 2825 O O . ASP A 1 337 ? 32.758 3.841 -18.580 1.00 77.12 337 ASP A O 1
#